Protein AF-A0A432JEG3-F1 (afdb_monomer)

Nearest PDB structures (foldseek):
  8cbb-assembly2_D  TM=7.291E-01  e=1.014E-07  Enhygromyxa salina
  8cbb-assembly1_A  TM=7.099E-01  e=6.034E-08  Enhygromyxa salina
  8cbb-assembly2_C  TM=6.882E-01  e=6.772E-08  Enhygromyxa salina
  1xkj-assembly1_A  TM=6.918E-01  e=7.738E-05  Vibrio harveyi
  6fri-assembly2_C  TM=5.984E-01  e=1.309E-03  Photobacterium leiognathi

Mean predicted aligned error: 9.36 Å

Foldseek 3Di:
DDEDAALVSLLVCLQQLHEYEYEALDQLVVVLVSLVSNVVNNVNHPHPDPHRDHAYEYEAAEAADPAFQVFLQQSLVLVLLLVDPCDPVCHPPDLPLVVVQVVVVHDDPVCCLVCVVSVQRDDDVSVVVLVVVPQDCNSTRPSVSVVSNPDGSVVSLVSLSHQTGHLVSNLVSVVSNVVSPHLYYDYDHPGDRQDPVSSVVRVVRCVPRNVVVCPVPDRD

Secondary structure (DSSP, 8-state):
-EEE-SHHHHHHHHHTT--EEE-S---HHHHHHHHHHHHHHGGG---SSSS----EEEEEEEEE-SSHHHHHHHHHHHHHHHHSS--TTTTT-TTHHHHHHHHTTS--GGGHHHHHHHHTSS-THHHHHHHHS---TTS-HHHHHHHHHHS-HHHHHHTTSEEEESHHHHHHHHHHHHHTT--EEEEE---TTS-HHHHHHHHHHIIIIIGGGGTTPPP-

Sequence (220 aa):
YLACTQTDSFRLAAQKGIGVLSSASYAVDILKEHVKVYRDAIKDADPVGAEINDYWANNVHSFCGKDDQAAKELCAKSMKTFFGPDKPYIQGRINAYEELLESWGGVPDNLKADFGRWLRQSDDEHKTQAAEAGISLDSGPGAARAAVAELDANVLSDRGVIIAGNPESCIKTIKTYEDVGVDQVMLIMQTETIPHDQVMESIELYGKEVIPAFADAKVA

pLDDT: mean 81.22, std 19.42, range [29.7, 98.75]

Structure (mmCIF, N/CA/C/O backbone):
data_AF-A0A432JEG3-F1
#
_entry.id   AF-A0A432JEG3-F1
#
loop_
_atom_site.group_PDB
_atom_site.id
_atom_site.type_symbol
_atom_site.label_atom_id
_atom_site.label_alt_id
_atom_site.label_comp_id
_atom_site.label_asym_id
_atom_site.label_entity_id
_atom_site.label_seq_id
_atom_site.pdbx_PDB_ins_code
_atom_site.Cartn_x
_atom_site.Cartn_y
_atom_site.Cartn_z
_atom_site.occupancy
_atom_site.B_iso_or_equiv
_atom_site.auth_seq_id
_atom_site.auth_comp_id
_atom_site.auth_asym_id
_atom_site.auth_atom_id
_atom_site.pdbx_PDB_model_num
ATOM 1 N N . TYR A 1 1 ? 12.054 -8.808 -6.962 1.00 90.44 1 TYR A N 1
ATOM 2 C CA . TYR A 1 1 ? 11.465 -7.460 -6.934 1.00 90.44 1 TYR A CA 1
ATOM 3 C C . TYR A 1 1 ? 12.544 -6.398 -7.061 1.00 90.44 1 TYR A C 1
ATOM 5 O O . TYR A 1 1 ? 13.620 -6.594 -6.503 1.00 90.44 1 TYR A O 1
ATOM 13 N N . LEU A 1 2 ? 12.251 -5.286 -7.736 1.00 93.12 2 LEU A N 1
ATOM 14 C CA . LEU A 1 2 ? 12.987 -4.025 -7.653 1.00 93.12 2 LEU A CA 1
ATOM 15 C C . LEU A 1 2 ? 12.168 -3.040 -6.807 1.00 93.12 2 LEU A C 1
ATOM 17 O O . LEU A 1 2 ? 10.980 -2.844 -7.064 1.00 93.12 2 LEU A O 1
ATOM 21 N N . ALA A 1 3 ? 12.789 -2.441 -5.789 1.00 91.06 3 ALA A N 1
ATOM 22 C CA . ALA A 1 3 ? 12.143 -1.414 -4.978 1.00 91.06 3 ALA A CA 1
ATOM 23 C C . ALA A 1 3 ? 12.118 -0.082 -5.746 1.00 91.06 3 ALA A C 1
ATOM 25 O O . ALA A 1 3 ? 13.173 0.448 -6.099 1.00 91.06 3 ALA A O 1
ATOM 26 N N . CYS A 1 4 ? 10.925 0.450 -6.014 1.00 81.81 4 CYS A N 1
ATOM 27 C CA . CYS A 1 4 ? 10.724 1.570 -6.937 1.00 81.81 4 CYS A CA 1
ATOM 28 C C . CYS A 1 4 ? 9.689 2.573 -6.417 1.00 81.81 4 CYS A C 1
ATOM 30 O O . CYS A 1 4 ? 8.776 2.218 -5.673 1.00 81.81 4 CYS A O 1
ATOM 32 N N . THR A 1 5 ? 9.831 3.839 -6.817 1.00 79.94 5 THR A N 1
ATOM 33 C CA . THR A 1 5 ? 8.889 4.930 -6.474 1.00 79.94 5 THR A CA 1
ATOM 34 C C . THR A 1 5 ? 8.730 5.957 -7.600 1.00 79.94 5 THR A C 1
ATOM 36 O O . THR A 1 5 ? 8.200 7.037 -7.384 1.00 79.94 5 THR A O 1
ATOM 39 N N . GLN A 1 6 ? 9.239 5.675 -8.799 1.00 81.00 6 GLN A N 1
ATOM 40 C CA . GLN A 1 6 ? 9.187 6.602 -9.931 1.00 81.00 6 GLN A CA 1
ATOM 41 C C . GLN A 1 6 ? 8.882 5.844 -11.219 1.00 81.00 6 GLN A C 1
ATOM 43 O O . GLN A 1 6 ? 9.344 4.714 -11.398 1.00 81.00 6 GLN A O 1
ATOM 48 N N . THR A 1 7 ? 8.174 6.488 -12.145 1.00 84.56 7 THR A N 1
ATOM 49 C CA . THR A 1 7 ? 7.781 5.903 -13.437 1.00 84.56 7 THR A CA 1
ATOM 50 C C . THR A 1 7 ? 8.956 5.282 -14.192 1.00 84.56 7 THR A C 1
ATOM 52 O O . THR A 1 7 ? 8.845 4.156 -14.673 1.00 84.56 7 THR A O 1
ATOM 55 N N . ASP A 1 8 ? 10.109 5.951 -14.240 1.00 87.06 8 ASP A N 1
ATOM 56 C CA . ASP A 1 8 ? 11.284 5.427 -14.948 1.00 87.06 8 ASP A CA 1
ATOM 57 C C . ASP A 1 8 ? 11.885 4.195 -14.267 1.00 87.06 8 ASP A C 1
ATOM 59 O O . ASP A 1 8 ? 12.307 3.257 -14.943 1.00 87.06 8 ASP A O 1
ATOM 63 N N . SER A 1 9 ? 11.840 4.135 -12.932 1.00 88.81 9 SER A N 1
ATOM 64 C CA . SER A 1 9 ? 12.252 2.938 -12.193 1.00 88.81 9 SER A CA 1
ATOM 65 C C . SER A 1 9 ? 11.302 1.754 -12.429 1.00 88.81 9 SER A C 1
ATOM 67 O O . SER A 1 9 ? 11.770 0.627 -12.584 1.00 88.81 9 SER A O 1
ATOM 69 N N . PHE A 1 10 ? 9.991 2.001 -12.567 1.00 92.94 10 PHE A N 1
ATOM 70 C CA . PHE A 1 10 ? 9.026 0.963 -12.949 1.00 92.94 10 PHE A CA 1
ATOM 71 C C . PHE A 1 10 ? 9.275 0.458 -14.378 1.00 92.94 10 PHE A C 1
ATOM 73 O O . PHE A 1 10 ? 9.290 -0.750 -14.602 1.00 92.94 10 PHE A O 1
ATOM 80 N N . ARG A 1 11 ? 9.548 1.353 -15.340 1.00 94.12 11 ARG A N 1
ATOM 81 C CA . ARG A 1 11 ? 9.910 0.957 -16.715 1.00 94.12 11 ARG A CA 1
ATOM 82 C C . ARG A 1 11 ? 11.177 0.113 -16.754 1.00 94.12 11 ARG A C 1
ATOM 84 O O . ARG A 1 11 ? 11.216 -0.878 -17.472 1.00 94.12 11 ARG A O 1
ATOM 91 N N . LEU A 1 12 ? 12.191 0.481 -15.973 1.00 95.44 12 LEU A N 1
ATOM 92 C CA . LEU A 1 12 ? 13.423 -0.296 -15.877 1.00 95.44 12 LEU A CA 1
ATOM 93 C C . LEU A 1 12 ? 13.164 -1.704 -15.321 1.00 95.44 12 LEU A C 1
ATOM 95 O O . LEU A 1 12 ? 13.682 -2.674 -15.873 1.00 95.44 12 LEU A O 1
ATOM 99 N N . ALA A 1 13 ? 12.346 -1.829 -14.268 1.00 96.81 13 ALA A N 1
ATOM 100 C CA . ALA A 1 13 ? 11.954 -3.130 -13.723 1.00 96.81 13 ALA A CA 1
ATOM 101 C C . ALA A 1 13 ? 11.265 -3.996 -14.791 1.00 96.81 13 ALA A C 1
ATOM 103 O O . ALA A 1 13 ? 11.665 -5.139 -15.006 1.00 96.81 13 ALA A O 1
ATOM 104 N N . ALA A 1 14 ? 10.298 -3.415 -15.509 1.00 97.44 14 ALA A N 1
ATOM 105 C CA . ALA A 1 14 ? 9.571 -4.073 -16.590 1.00 97.44 14 ALA A CA 1
ATOM 106 C C . ALA A 1 14 ? 10.499 -4.542 -17.718 1.00 97.44 14 ALA A C 1
ATOM 108 O O . ALA A 1 14 ? 10.492 -5.717 -18.070 1.00 97.44 14 ALA A O 1
ATOM 109 N N . GLN A 1 15 ? 11.357 -3.653 -18.229 1.00 97.38 15 GLN A N 1
ATOM 110 C CA . GLN A 1 15 ? 12.308 -3.973 -19.298 1.00 97.38 15 GLN A CA 1
ATOM 111 C C . GLN A 1 15 ? 13.242 -5.123 -18.931 1.00 97.38 15 GLN A C 1
ATOM 113 O O . GLN A 1 15 ? 13.665 -5.857 -19.816 1.00 97.38 15 GLN A O 1
ATOM 118 N N . LYS A 1 16 ? 13.582 -5.274 -17.646 1.00 97.75 16 LYS A N 1
ATOM 119 C CA . LYS A 1 16 ? 14.453 -6.349 -17.157 1.00 97.75 16 LYS A CA 1
ATOM 120 C C . LYS A 1 16 ? 13.698 -7.591 -16.682 1.00 97.75 16 LYS A C 1
ATOM 122 O O . LYS A 1 16 ? 14.344 -8.516 -16.190 1.00 97.75 16 LYS A O 1
ATOM 127 N N . GLY A 1 17 ? 12.373 -7.634 -16.840 1.00 97.56 17 GLY A N 1
ATOM 128 C CA . GLY A 1 17 ? 11.529 -8.758 -16.426 1.00 97.56 17 GLY A CA 1
ATOM 129 C C . GLY A 1 17 ? 11.511 -8.979 -14.910 1.00 97.56 17 GLY A C 1
ATOM 130 O O . GLY A 1 17 ? 11.467 -10.121 -14.458 1.00 97.56 17 GLY A O 1
ATOM 131 N N . ILE A 1 18 ? 11.625 -7.906 -14.119 1.00 97.62 18 ILE A N 1
ATOM 132 C CA . ILE A 1 18 ? 11.700 -7.953 -12.654 1.00 97.62 18 ILE A CA 1
ATOM 133 C C . ILE A 1 18 ? 10.393 -7.423 -12.048 1.00 97.62 18 ILE A C 1
ATOM 135 O O . ILE A 1 18 ? 9.926 -6.341 -12.408 1.00 97.62 18 ILE A O 1
ATOM 139 N N . GLY A 1 19 ? 9.858 -8.146 -11.057 1.00 96.69 19 GLY A N 1
ATOM 140 C CA . GLY A 1 19 ? 8.682 -7.726 -10.291 1.00 96.69 19 GLY A CA 1
ATOM 141 C C . GLY A 1 19 ? 8.904 -6.393 -9.573 1.00 96.69 19 GLY A C 1
ATOM 142 O O . GLY A 1 19 ? 10.034 -6.054 -9.212 1.00 96.69 19 GLY A O 1
ATOM 143 N N . VAL A 1 20 ? 7.845 -5.648 -9.288 1.00 95.69 20 VAL A N 1
ATOM 144 C CA . VAL A 1 20 ? 7.925 -4.353 -8.599 1.00 95.69 20 VAL A CA 1
ATOM 145 C C . VAL A 1 20 ? 7.599 -4.494 -7.120 1.00 95.69 20 VAL A C 1
ATOM 147 O O . VAL A 1 20 ? 6.645 -5.161 -6.740 1.00 95.69 20 VAL A O 1
ATOM 150 N N . LEU A 1 21 ? 8.389 -3.819 -6.286 1.00 93.00 21 LEU A N 1
ATOM 151 C CA . LEU A 1 21 ? 8.009 -3.476 -4.924 1.00 93.00 21 LEU A CA 1
ATOM 152 C C . LEU A 1 21 ? 7.864 -1.954 -4.815 1.00 93.00 21 LEU A C 1
ATOM 154 O O . LEU A 1 21 ? 8.847 -1.226 -4.659 1.00 93.00 21 LEU A O 1
ATOM 158 N N . SER A 1 22 ? 6.631 -1.468 -4.899 1.00 87.94 22 SER A N 1
ATOM 159 C CA . SER A 1 22 ? 6.316 -0.051 -4.740 1.00 87.94 22 SER A CA 1
ATOM 160 C C . SER A 1 22 ? 6.255 0.319 -3.256 1.00 87.94 22 SER A C 1
ATOM 162 O O . SER A 1 22 ? 5.555 -0.319 -2.470 1.00 87.94 22 SER A O 1
ATOM 164 N N . SER A 1 23 ? 7.020 1.342 -2.858 1.00 72.62 23 SER A N 1
ATOM 165 C CA . SER A 1 23 ? 7.156 1.774 -1.453 1.00 72.62 23 SER A CA 1
ATOM 166 C C . SER A 1 23 ? 6.608 3.181 -1.176 1.00 72.62 23 SER A C 1
ATOM 168 O O . SER A 1 23 ? 6.965 3.828 -0.189 1.00 72.62 23 SER A O 1
ATOM 170 N N . ALA A 1 24 ? 5.771 3.701 -2.072 1.00 62.88 24 ALA A N 1
ATOM 171 C CA . ALA A 1 24 ? 5.201 5.036 -1.952 1.00 62.88 24 ALA A CA 1
ATOM 172 C C . ALA A 1 24 ? 3.726 4.980 -1.532 1.00 62.88 24 ALA A C 1
ATOM 174 O O . ALA A 1 24 ? 2.947 4.164 -2.019 1.00 62.88 24 ALA A O 1
ATOM 175 N N . SER A 1 25 ? 3.349 5.885 -0.626 1.00 66.75 25 SER A N 1
ATOM 176 C CA . SER A 1 25 ? 1.973 6.082 -0.156 1.00 66.75 25 SER A CA 1
ATOM 177 C C . SER A 1 25 ? 1.171 6.869 -1.195 1.00 66.75 25 SER A C 1
ATOM 179 O O . SER A 1 25 ? 0.840 8.036 -0.987 1.00 66.75 25 SER A O 1
ATOM 181 N N . TYR A 1 26 ? 0.932 6.257 -2.353 1.00 70.06 26 TYR A N 1
ATOM 182 C CA . TYR A 1 26 ? 0.077 6.832 -3.384 1.00 70.06 26 TYR A CA 1
ATOM 183 C C . TYR A 1 26 ? -1.395 6.646 -3.035 1.00 70.06 26 TYR A C 1
ATOM 185 O O . TYR A 1 26 ? -1.787 5.644 -2.443 1.00 70.06 26 TYR A O 1
ATOM 193 N N . ALA A 1 27 ? -2.224 7.593 -3.474 1.00 83.19 27 ALA A N 1
ATOM 194 C CA . ALA A 1 27 ? -3.626 7.274 -3.692 1.00 83.19 27 ALA A CA 1
ATOM 195 C C . ALA A 1 27 ? -3.724 6.222 -4.809 1.00 83.19 27 ALA A C 1
ATOM 197 O O . ALA A 1 27 ? -2.964 6.283 -5.781 1.00 83.19 27 ALA A O 1
ATOM 198 N N . VAL A 1 28 ? -4.673 5.295 -4.693 1.00 87.88 28 VAL A N 1
ATOM 199 C CA . VAL A 1 28 ? -4.818 4.163 -5.625 1.00 87.88 28 VAL A CA 1
ATOM 200 C C . VAL A 1 28 ? -4.996 4.621 -7.080 1.00 87.88 28 VAL A C 1
ATOM 202 O O . VAL A 1 28 ? -4.417 4.019 -7.982 1.00 87.88 28 VAL A O 1
ATOM 205 N N . ASP A 1 29 ? -5.674 5.747 -7.321 1.00 83.62 29 ASP A N 1
ATOM 206 C CA . ASP A 1 29 ? -5.838 6.312 -8.671 1.00 83.62 29 ASP A CA 1
ATOM 207 C C . ASP A 1 29 ? -4.511 6.682 -9.349 1.00 83.62 29 ASP A C 1
ATOM 209 O O . ASP A 1 29 ? -4.378 6.566 -10.563 1.00 83.62 29 ASP A O 1
ATOM 213 N N . ILE A 1 30 ? -3.513 7.111 -8.576 1.00 83.19 30 ILE A N 1
ATOM 214 C CA . ILE A 1 30 ? -2.180 7.432 -9.108 1.00 83.19 30 ILE A CA 1
ATOM 215 C C . ILE A 1 30 ? -1.392 6.148 -9.333 1.00 83.19 30 ILE A C 1
ATOM 217 O O . ILE A 1 30 ? -0.725 5.988 -10.355 1.00 83.19 30 ILE A O 1
ATOM 221 N N . LEU A 1 31 ? -1.511 5.205 -8.396 1.00 86.19 31 LEU A N 1
ATOM 222 C CA . LEU A 1 31 ? -0.890 3.893 -8.515 1.00 86.19 31 LEU A CA 1
ATOM 223 C C . LEU A 1 31 ? -1.343 3.170 -9.790 1.00 86.19 31 LEU A C 1
ATOM 225 O O . LEU A 1 31 ? -0.512 2.564 -10.461 1.00 86.19 31 LEU A O 1
ATOM 229 N N . LYS A 1 32 ? -2.621 3.299 -10.166 1.00 90.94 32 LYS A N 1
ATOM 230 C CA . LYS A 1 32 ? -3.194 2.733 -11.393 1.00 90.94 32 LYS A CA 1
ATOM 231 C C . LYS A 1 32 ? -2.395 3.079 -12.646 1.00 90.94 32 LYS A C 1
ATOM 233 O O . LYS A 1 32 ? -2.120 2.197 -13.458 1.00 90.94 32 LYS A O 1
ATOM 238 N N . GLU A 1 33 ? -1.994 4.339 -12.800 1.00 89.56 33 GLU A N 1
ATOM 239 C CA . GLU A 1 33 ? -1.227 4.772 -13.971 1.00 89.56 33 GLU A CA 1
ATOM 240 C C . GLU A 1 33 ? 0.185 4.172 -13.969 1.00 89.56 33 GLU A C 1
ATOM 242 O O . GLU A 1 33 ? 0.675 3.730 -15.010 1.00 89.56 33 GLU A O 1
ATOM 247 N N . HIS A 1 34 ? 0.827 4.057 -12.803 1.00 90.25 34 HIS A N 1
ATOM 248 C CA . HIS A 1 34 ? 2.133 3.402 -12.687 1.00 90.25 34 HIS A CA 1
ATOM 249 C C . HIS A 1 34 ? 2.072 1.895 -12.965 1.00 90.25 34 HIS A C 1
ATOM 251 O O . HIS A 1 34 ? 2.919 1.379 -13.700 1.00 90.25 34 HIS A O 1
ATOM 257 N N . VAL A 1 35 ? 1.062 1.201 -12.429 1.00 94.12 35 VAL A N 1
ATOM 258 C CA . VAL A 1 35 ? 0.839 -0.227 -12.696 1.00 94.12 35 VAL A CA 1
ATOM 259 C C . VAL A 1 35 ? 0.595 -0.436 -14.187 1.00 94.12 35 VAL A C 1
ATOM 261 O O . VAL A 1 35 ? 1.242 -1.285 -14.795 1.00 94.12 35 VAL A O 1
ATOM 264 N N . LYS A 1 36 ? -0.258 0.385 -14.813 1.00 95.06 36 LYS A N 1
ATOM 265 C CA . LYS A 1 36 ? -0.507 0.333 -16.259 1.00 95.06 36 LYS A CA 1
ATOM 266 C C . LYS A 1 36 ? 0.789 0.469 -17.062 1.00 95.06 36 LYS A C 1
ATOM 268 O O . LYS A 1 36 ? 1.056 -0.365 -17.922 1.00 95.06 36 LYS A O 1
ATOM 273 N N . VAL A 1 37 ? 1.615 1.475 -16.756 1.00 94.31 37 VAL A N 1
ATOM 274 C CA . VAL A 1 37 ? 2.902 1.692 -17.441 1.00 94.31 37 VAL A CA 1
ATOM 275 C C . VAL A 1 37 ? 3.807 0.464 -17.338 1.00 94.31 37 VAL A C 1
ATOM 277 O O . VAL A 1 37 ? 4.413 0.069 -18.332 1.00 94.31 37 VAL A O 1
ATOM 280 N N . TYR A 1 38 ? 3.895 -0.151 -16.160 1.00 96.62 38 TYR A N 1
ATOM 281 C CA . TYR A 1 38 ? 4.692 -1.358 -15.958 1.00 96.62 38 TYR A CA 1
ATOM 282 C C . TYR A 1 38 ? 4.145 -2.564 -16.726 1.00 96.62 38 TYR A C 1
ATOM 284 O O . TYR A 1 38 ? 4.897 -3.217 -17.449 1.00 96.62 38 TYR A O 1
ATOM 292 N N . ARG A 1 39 ? 2.837 -2.826 -16.619 1.00 96.94 39 ARG A N 1
ATOM 293 C CA . ARG A 1 39 ? 2.171 -3.955 -17.289 1.00 96.94 39 ARG A CA 1
ATOM 294 C C . ARG A 1 39 ? 2.234 -3.853 -18.806 1.00 96.94 39 ARG A C 1
ATOM 296 O O . ARG A 1 39 ? 2.295 -4.875 -19.483 1.00 96.94 39 ARG A O 1
ATOM 303 N N . ASP A 1 40 ? 2.221 -2.642 -19.351 1.00 96.75 40 ASP A N 1
ATOM 304 C CA . ASP A 1 40 ? 2.416 -2.439 -20.782 1.00 96.75 40 ASP A CA 1
ATOM 305 C C . ASP A 1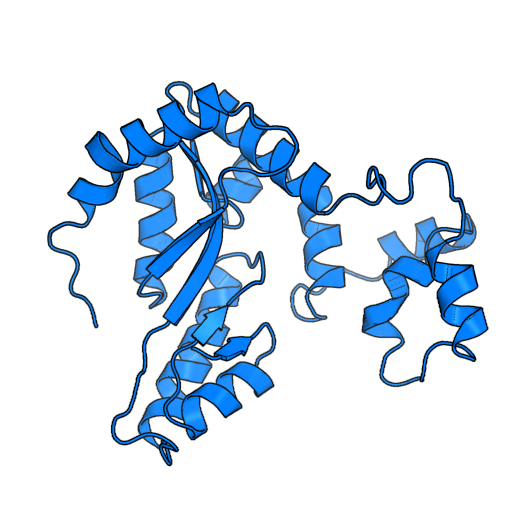 40 ? 3.881 -2.644 -21.185 1.00 96.75 40 ASP A C 1
ATOM 307 O O . ASP A 1 40 ? 4.138 -3.314 -22.179 1.00 96.75 40 ASP A O 1
ATOM 311 N N . ALA A 1 41 ? 4.837 -2.150 -20.394 1.00 96.38 41 ALA A N 1
ATOM 312 C CA . ALA A 1 41 ? 6.261 -2.263 -20.707 1.00 96.38 41 ALA A CA 1
ATOM 313 C C . ALA A 1 41 ? 6.824 -3.691 -20.573 1.00 96.38 41 ALA A C 1
ATOM 315 O O . ALA A 1 41 ? 7.737 -4.051 -21.312 1.00 96.38 41 ALA A O 1
ATOM 316 N N . ILE A 1 42 ? 6.311 -4.511 -19.650 1.00 97.38 42 ILE A N 1
ATOM 317 C CA . ILE A 1 42 ? 6.876 -5.846 -19.377 1.00 97.38 42 ILE A CA 1
ATOM 318 C C . ILE A 1 42 ? 6.577 -6.869 -20.484 1.00 97.38 42 ILE A C 1
ATOM 320 O O . ILE A 1 42 ? 7.256 -7.887 -20.584 1.00 97.38 42 ILE A O 1
ATOM 324 N N . LYS A 1 43 ? 5.604 -6.581 -21.359 1.00 96.62 43 LYS A N 1
ATOM 325 C CA . LYS A 1 43 ? 5.270 -7.414 -22.529 1.00 96.62 43 LYS A CA 1
ATOM 326 C C . LYS A 1 43 ? 6.436 -7.532 -23.517 1.00 96.62 43 LYS A C 1
ATOM 328 O O . LYS A 1 43 ? 6.550 -8.552 -24.188 1.00 96.62 43 LYS A O 1
ATOM 333 N N . ASP A 1 44 ? 7.298 -6.516 -23.559 1.00 96.25 44 ASP A N 1
ATOM 334 C CA . ASP A 1 44 ? 8.478 -6.431 -24.425 1.00 96.25 44 ASP A CA 1
ATOM 335 C C . ASP A 1 44 ? 9.789 -6.575 -23.620 1.00 96.25 44 ASP A C 1
ATOM 337 O O . ASP A 1 44 ? 10.816 -5.986 -23.968 1.00 96.25 44 ASP A O 1
ATOM 341 N N . ALA A 1 45 ? 9.756 -7.303 -22.496 1.00 97.31 45 ALA A N 1
ATOM 342 C CA . ALA A 1 45 ? 10.910 -7.451 -21.613 1.00 97.31 45 ALA A CA 1
ATOM 343 C C . ALA A 1 45 ? 12.092 -8.182 -22.279 1.00 97.31 45 ALA A C 1
ATOM 345 O O . ALA A 1 45 ? 11.926 -9.184 -22.974 1.00 97.31 45 ALA A O 1
ATOM 346 N N . ASP A 1 46 ? 13.302 -7.715 -21.966 1.00 96.69 46 ASP A N 1
ATOM 347 C CA . ASP A 1 46 ? 14.580 -8.399 -22.175 1.00 96.69 46 ASP A CA 1
ATOM 348 C C . ASP A 1 46 ? 15.073 -8.885 -20.797 1.00 96.69 46 ASP A C 1
ATOM 350 O O . ASP A 1 46 ? 15.772 -8.145 -20.082 1.00 96.69 46 ASP A O 1
ATOM 354 N N . PRO A 1 47 ? 14.602 -10.063 -20.337 1.00 96.69 47 PRO A N 1
ATOM 355 C CA . PRO A 1 47 ? 14.767 -10.479 -18.954 1.00 96.69 47 PRO A CA 1
ATOM 356 C C . PRO A 1 47 ? 16.236 -10.714 -18.608 1.00 96.69 47 PRO A C 1
ATOM 358 O O . PRO A 1 47 ? 16.972 -11.38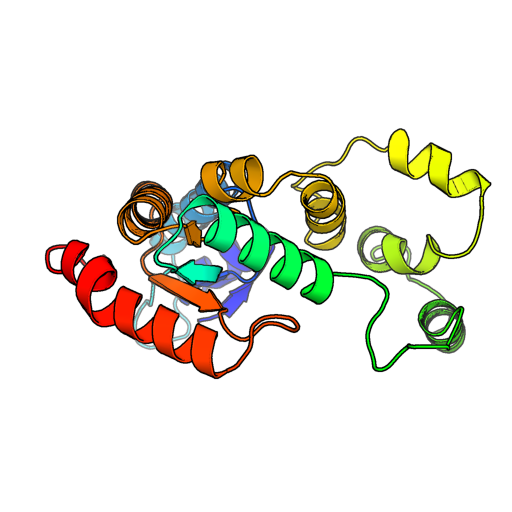8 -19.323 1.00 96.69 47 PRO A O 1
ATOM 361 N N . VAL A 1 48 ? 16.660 -10.202 -17.449 1.00 95.94 48 VAL A N 1
ATOM 362 C CA . VAL A 1 48 ? 18.001 -10.504 -16.907 1.00 95.94 48 VAL A CA 1
ATOM 363 C C . VAL A 1 48 ? 18.061 -11.863 -16.212 1.00 95.94 48 VAL A C 1
ATOM 365 O O . VAL A 1 48 ? 19.145 -12.402 -15.999 1.00 95.94 48 VAL A O 1
ATOM 368 N N . GLY A 1 49 ? 16.902 -12.377 -15.794 1.00 91.88 49 GLY A N 1
ATOM 369 C CA . GLY A 1 49 ? 16.747 -13.677 -15.153 1.00 91.88 49 GLY A CA 1
ATOM 370 C C . GLY A 1 49 ? 16.402 -14.779 -16.152 1.00 91.88 49 GLY A C 1
ATOM 371 O O . GLY A 1 49 ? 16.176 -14.526 -17.330 1.00 91.88 49 GLY A O 1
ATOM 372 N N . ALA A 1 50 ? 16.330 -16.013 -15.653 1.00 94.75 50 ALA A N 1
ATOM 373 C CA . ALA A 1 50 ? 15.890 -17.159 -16.451 1.00 94.75 50 ALA A CA 1
ATOM 374 C C . ALA A 1 50 ? 14.402 -17.086 -16.837 1.00 94.75 50 ALA A C 1
ATOM 376 O O . ALA A 1 50 ? 14.007 -17.667 -17.837 1.00 94.75 50 ALA A O 1
ATOM 377 N N . GLU A 1 51 ? 13.600 -16.374 -16.044 1.00 95.81 51 GLU A N 1
ATOM 378 C CA . GLU A 1 51 ? 12.156 -16.226 -16.210 1.00 95.81 51 GLU A CA 1
ATOM 379 C C . GLU A 1 51 ? 11.771 -14.762 -15.968 1.00 95.81 51 GLU A C 1
ATOM 381 O O . GLU A 1 51 ? 12.455 -14.045 -15.224 1.00 95.81 51 GLU A O 1
ATOM 386 N N . ILE A 1 52 ? 10.658 -14.332 -16.562 1.00 97.31 52 ILE A N 1
ATOM 387 C CA . ILE A 1 52 ? 10.037 -13.042 -16.250 1.00 97.31 52 ILE A CA 1
ATOM 388 C C . ILE A 1 52 ? 9.263 -13.187 -14.938 1.00 97.31 52 ILE A C 1
ATOM 390 O O . ILE A 1 52 ? 8.468 -14.106 -14.772 1.00 97.31 52 ILE A O 1
ATOM 394 N N . ASN A 1 53 ? 9.484 -12.256 -14.014 1.00 96.00 53 ASN A N 1
ATOM 395 C CA . ASN A 1 53 ? 8.620 -12.048 -12.861 1.00 96.00 53 ASN A CA 1
ATOM 396 C C . ASN A 1 53 ? 7.895 -10.719 -13.069 1.00 96.00 53 ASN A C 1
ATOM 398 O O . ASN A 1 53 ? 8.535 -9.671 -13.008 1.00 96.00 53 ASN A O 1
ATOM 402 N N . ASP A 1 54 ? 6.590 -10.762 -13.309 1.00 95.75 54 ASP A N 1
ATOM 403 C CA . ASP A 1 54 ? 5.759 -9.579 -13.521 1.00 95.75 54 ASP A CA 1
ATOM 404 C C . ASP A 1 54 ? 4.957 -9.165 -12.279 1.00 95.75 54 ASP A C 1
ATOM 406 O O . ASP A 1 54 ? 4.074 -8.317 -12.355 1.00 95.75 54 ASP A O 1
ATOM 410 N N . TYR A 1 55 ? 5.284 -9.716 -11.113 1.00 95.62 55 TYR A N 1
ATOM 411 C CA . TYR A 1 55 ? 4.519 -9.495 -9.896 1.00 95.62 55 TYR A CA 1
ATOM 412 C C . TYR A 1 55 ? 4.670 -8.065 -9.363 1.00 95.62 55 TYR A C 1
ATOM 414 O O . TYR A 1 55 ? 5.788 -7.557 -9.206 1.00 95.62 55 TYR A O 1
ATOM 422 N N . TRP A 1 56 ? 3.555 -7.427 -9.014 1.00 95.31 56 TRP A N 1
ATOM 423 C CA . TRP A 1 56 ? 3.500 -6.102 -8.405 1.00 95.31 56 TRP A CA 1
ATOM 424 C C . TRP A 1 56 ? 3.066 -6.183 -6.940 1.00 95.31 56 TRP A C 1
ATOM 426 O O . TRP A 1 56 ? 1.899 -6.414 -6.619 1.00 95.31 56 TRP A O 1
ATOM 436 N N . ALA A 1 57 ? 4.001 -5.880 -6.042 1.00 94.81 57 ALA A N 1
ATOM 437 C CA . ALA A 1 57 ? 3.751 -5.697 -4.621 1.00 94.81 57 ALA A CA 1
ATOM 438 C C . ALA A 1 57 ? 3.740 -4.206 -4.241 1.00 94.81 57 ALA A C 1
ATOM 440 O O . ALA A 1 57 ? 4.567 -3.422 -4.717 1.00 94.81 57 ALA A O 1
ATOM 441 N N . ASN A 1 58 ? 2.844 -3.809 -3.335 1.00 92.06 58 ASN A N 1
ATOM 442 C CA . ASN A 1 58 ? 2.756 -2.443 -2.818 1.00 92.06 58 ASN A CA 1
ATOM 443 C C . ASN A 1 58 ? 2.805 -2.422 -1.283 1.00 92.06 58 ASN A C 1
ATOM 445 O O . ASN A 1 58 ? 1.985 -3.053 -0.623 1.00 92.06 58 ASN A O 1
ATOM 449 N N . ASN A 1 59 ? 3.748 -1.678 -0.706 1.00 91.31 59 ASN A N 1
ATOM 450 C CA . ASN A 1 59 ? 3.806 -1.434 0.736 1.00 91.31 59 ASN A CA 1
ATOM 451 C C . ASN A 1 59 ? 2.753 -0.402 1.147 1.00 91.31 59 ASN A C 1
ATOM 453 O O . ASN A 1 59 ? 2.732 0.704 0.606 1.00 91.31 59 ASN A O 1
ATOM 457 N N . VAL A 1 60 ? 1.937 -0.721 2.152 1.00 92.06 60 VAL A N 1
ATOM 458 C CA . VAL A 1 60 ? 0.884 0.182 2.637 1.00 92.06 60 VAL A CA 1
ATOM 459 C C . VAL A 1 60 ? 0.801 0.135 4.158 1.00 92.06 60 VAL A C 1
ATOM 461 O O . VAL A 1 60 ? 0.858 -0.939 4.757 1.00 92.06 60 VAL A O 1
ATOM 464 N N . HIS A 1 61 ? 0.656 1.303 4.793 1.00 93.88 61 HIS A N 1
ATOM 465 C CA . HIS A 1 61 ? 0.361 1.367 6.226 1.00 93.88 61 HIS A CA 1
ATOM 466 C C . HIS A 1 61 ? -1.019 0.777 6.476 1.00 93.88 61 HIS A C 1
ATOM 468 O O . HIS A 1 61 ? -1.977 1.103 5.772 1.00 93.88 61 HIS A O 1
ATOM 474 N N . SER A 1 62 ? -1.107 -0.104 7.462 1.00 96.38 62 SER A N 1
ATOM 475 C CA . SER A 1 62 ? -2.297 -0.908 7.664 1.00 96.38 62 SER A CA 1
ATOM 476 C C . SER A 1 62 ? -2.576 -1.156 9.135 1.00 96.38 62 SER A C 1
ATOM 478 O O . SER A 1 62 ? -1.668 -1.467 9.899 1.00 96.38 62 SER A O 1
ATOM 480 N N . PHE A 1 63 ? -3.854 -1.125 9.502 1.00 98.06 63 PHE A N 1
ATOM 481 C CA . PHE A 1 63 ? -4.320 -1.550 10.816 1.00 98.06 63 PHE A CA 1
ATOM 482 C C . PHE A 1 63 ? -5.785 -1.990 10.745 1.00 98.06 63 PHE A C 1
ATOM 484 O O . PHE A 1 63 ? -6.649 -1.205 10.353 1.00 98.06 63 PHE A O 1
ATOM 491 N N . CYS A 1 64 ? -6.065 -3.234 11.133 1.00 98.50 64 CYS A N 1
ATOM 492 C CA . CYS A 1 64 ? -7.423 -3.753 11.244 1.00 98.50 64 CYS A CA 1
ATOM 493 C C . CYS A 1 64 ? -7.827 -3.792 12.719 1.00 98.50 64 CYS A C 1
ATOM 495 O O . CYS A 1 64 ? -7.128 -4.379 13.542 1.00 98.50 64 CYS A O 1
ATOM 497 N N . GLY A 1 65 ? -8.945 -3.158 13.061 1.00 98.00 65 GLY A N 1
ATOM 498 C CA . GLY A 1 65 ? -9.474 -3.121 14.422 1.00 98.00 65 GLY A CA 1
ATOM 499 C C . GLY A 1 65 ? -10.964 -3.433 14.459 1.00 98.00 65 GLY A C 1
ATOM 500 O O . GLY A 1 65 ? -11.634 -3.470 13.439 1.00 98.00 65 GLY A O 1
ATOM 501 N N . LYS A 1 66 ? -11.515 -3.663 15.652 1.00 97.38 66 LYS A N 1
ATOM 502 C CA . LYS A 1 66 ? -12.954 -3.955 15.801 1.00 97.38 66 LYS A CA 1
ATOM 503 C C . LYS A 1 66 ? -13.829 -2.714 15.595 1.00 97.38 66 LYS A C 1
ATOM 505 O O . LYS A 1 66 ? -14.941 -2.827 15.090 1.00 97.38 66 LYS A O 1
ATOM 510 N N . ASP A 1 67 ? -13.324 -1.549 15.997 1.00 98.38 67 ASP A N 1
ATOM 511 C CA . ASP A 1 67 ? -13.961 -0.253 15.767 1.00 98.38 67 ASP A CA 1
ATOM 512 C C . ASP A 1 67 ? -13.363 0.392 14.514 1.00 98.38 67 ASP A C 1
ATOM 514 O O . ASP A 1 67 ? -12.154 0.619 14.436 1.00 98.38 67 ASP A O 1
ATOM 518 N N . ASP A 1 68 ? -14.218 0.654 13.526 1.00 98.56 68 ASP A N 1
ATOM 519 C CA . ASP A 1 68 ? -13.797 1.121 12.208 1.00 98.56 68 ASP A CA 1
ATOM 520 C C . ASP A 1 68 ? -13.127 2.500 12.251 1.00 98.56 68 ASP A C 1
ATOM 522 O O . ASP A 1 68 ? -12.049 2.697 11.685 1.00 98.56 68 ASP A O 1
ATOM 526 N N . GLN A 1 69 ? -13.734 3.452 12.961 1.00 98.50 69 GLN A N 1
ATOM 527 C CA . GLN A 1 69 ? -13.248 4.827 13.003 1.00 98.50 69 GLN A CA 1
ATOM 528 C C . GLN A 1 69 ? -11.968 4.924 13.840 1.00 98.50 69 GLN A C 1
ATOM 530 O O . GLN A 1 69 ? -10.991 5.533 13.400 1.00 98.50 69 GLN A O 1
ATOM 535 N N . ALA A 1 70 ? -11.926 4.267 15.002 1.00 97.88 70 ALA A N 1
ATOM 536 C CA . ALA A 1 70 ? -10.741 4.256 15.853 1.00 97.88 70 ALA A CA 1
ATOM 537 C C . ALA A 1 70 ? -9.541 3.594 15.154 1.00 97.88 70 ALA A C 1
ATOM 539 O O . ALA A 1 70 ? -8.412 4.075 15.274 1.00 97.88 70 ALA A O 1
ATOM 540 N N . ALA A 1 71 ? -9.772 2.525 14.382 1.00 97.75 71 ALA A N 1
ATOM 541 C CA . ALA A 1 71 ? -8.725 1.869 13.602 1.00 97.75 71 ALA A CA 1
ATOM 542 C C . ALA A 1 71 ? -8.149 2.791 12.514 1.00 97.75 71 ALA A C 1
ATOM 544 O O . ALA A 1 71 ? -6.926 2.891 12.368 1.00 97.75 71 ALA A O 1
ATOM 545 N N . LYS A 1 72 ? -9.012 3.513 11.787 1.00 97.94 72 LYS A N 1
ATOM 546 C CA . LYS A 1 72 ? -8.595 4.508 10.787 1.00 97.94 72 LYS A CA 1
ATOM 547 C C . LYS A 1 72 ? -7.769 5.625 11.413 1.00 97.94 72 LYS A C 1
ATOM 549 O O . LYS A 1 72 ? -6.687 5.940 10.916 1.00 97.94 72 LYS A O 1
ATOM 554 N N . GLU A 1 73 ? -8.244 6.200 12.513 1.00 96.69 73 GLU A N 1
ATOM 555 C CA . GLU A 1 73 ? -7.554 7.282 13.221 1.00 96.69 73 GLU A CA 1
ATOM 556 C C . GLU A 1 73 ? -6.190 6.844 13.755 1.00 96.69 73 GLU A C 1
ATOM 558 O O . GLU A 1 73 ? -5.199 7.558 13.576 1.00 96.69 73 GLU A O 1
ATOM 563 N N . LEU A 1 74 ? -6.112 5.651 14.354 1.00 95.81 74 LEU A N 1
ATOM 564 C CA . LEU A 1 74 ? -4.860 5.101 14.863 1.00 95.81 74 LEU A CA 1
ATOM 565 C C . LEU A 1 74 ? -3.850 4.854 13.736 1.00 95.81 74 LEU A C 1
ATOM 567 O O . LEU A 1 74 ? -2.690 5.253 13.863 1.00 95.81 74 LEU A O 1
ATOM 571 N N . CYS A 1 75 ? -4.279 4.253 12.623 1.00 95.25 75 CYS A N 1
ATOM 572 C CA . CYS A 1 75 ? -3.410 4.017 11.471 1.00 95.25 75 CYS A CA 1
ATOM 573 C C . CYS A 1 75 ? -2.926 5.326 10.840 1.00 95.25 75 CYS A C 1
ATOM 575 O O . CYS A 1 75 ? -1.741 5.470 10.535 1.00 95.25 75 CYS A O 1
ATOM 577 N N . ALA A 1 76 ? -3.825 6.299 10.663 1.00 92.81 76 ALA A N 1
ATOM 578 C CA . ALA A 1 76 ? -3.485 7.605 10.112 1.00 92.81 76 ALA A CA 1
ATOM 579 C C . ALA A 1 76 ? -2.486 8.339 11.014 1.00 92.81 76 ALA A C 1
ATOM 581 O O . ALA A 1 76 ? -1.479 8.851 10.526 1.00 92.81 76 ALA A O 1
ATOM 582 N N . LYS A 1 77 ? -2.717 8.342 12.333 1.00 91.25 77 LYS A N 1
ATOM 583 C CA . LYS A 1 77 ? -1.782 8.902 13.315 1.00 91.25 77 LYS A CA 1
ATOM 584 C C . LYS A 1 77 ? -0.422 8.214 13.232 1.00 91.25 77 LYS A C 1
ATOM 586 O O . LYS A 1 77 ? 0.588 8.899 13.114 1.00 91.25 77 LYS A O 1
ATOM 591 N N . SER A 1 78 ? -0.405 6.884 13.238 1.00 90.06 78 SER A N 1
ATOM 592 C CA . SER A 1 78 ? 0.814 6.081 13.154 1.00 90.06 78 SER A CA 1
ATOM 593 C C . SER A 1 78 ? 1.628 6.391 11.895 1.00 90.06 78 SER A C 1
ATOM 595 O O . SER A 1 78 ? 2.815 6.700 11.996 1.00 90.06 78 SER A O 1
ATOM 597 N N . MET A 1 79 ? 0.988 6.416 10.721 1.00 88.25 79 MET A N 1
ATOM 598 C CA . MET A 1 79 ? 1.633 6.781 9.456 1.00 88.25 79 MET A CA 1
ATOM 599 C C . MET A 1 79 ? 2.173 8.218 9.484 1.00 88.25 79 MET A C 1
ATOM 601 O O . MET A 1 79 ? 3.303 8.470 9.061 1.00 88.25 79 MET A O 1
ATOM 605 N N . LYS A 1 80 ? 1.391 9.178 9.996 1.00 83.88 80 LYS A N 1
ATOM 606 C CA . LYS A 1 80 ? 1.818 10.581 10.095 1.00 83.88 80 LYS A CA 1
ATOM 607 C C . LYS A 1 80 ? 3.008 10.740 11.038 1.00 83.88 80 LYS A C 1
ATOM 609 O O . LYS A 1 80 ? 3.951 11.436 10.688 1.00 83.88 80 LYS A O 1
ATOM 614 N N . THR A 1 81 ? 3.033 10.052 12.179 1.00 81.56 81 THR A N 1
ATOM 615 C CA . THR A 1 81 ? 4.204 10.015 13.074 1.00 81.56 81 THR A CA 1
ATOM 616 C C . THR A 1 81 ? 5.397 9.319 12.409 1.00 81.56 81 THR A C 1
ATOM 618 O O . THR A 1 81 ? 6.538 9.771 12.526 1.00 81.56 81 THR A O 1
ATOM 621 N N . PHE A 1 82 ? 5.154 8.262 11.632 1.00 80.38 82 PHE A N 1
ATOM 622 C CA . PHE A 1 82 ? 6.199 7.580 10.875 1.00 80.38 82 PHE A CA 1
ATOM 623 C C . PHE A 1 82 ? 6.832 8.470 9.788 1.00 80.38 82 PHE A C 1
ATOM 625 O O . PHE A 1 82 ? 8.023 8.331 9.508 1.00 80.38 82 PHE A O 1
ATOM 632 N N . PHE A 1 83 ? 6.104 9.428 9.216 1.00 76.06 83 PHE A N 1
ATOM 633 C CA . PHE A 1 83 ? 6.665 10.395 8.261 1.00 76.06 83 PHE A CA 1
ATOM 634 C C . PHE A 1 83 ? 6.975 11.775 8.847 1.00 76.06 83 PHE A C 1
ATOM 636 O O . PHE A 1 83 ? 7.562 12.602 8.149 1.00 76.06 83 PHE A O 1
ATOM 643 N N . GLY A 1 84 ? 6.601 12.012 10.101 1.00 70.50 84 GLY A N 1
ATOM 644 C CA . GLY A 1 84 ? 6.719 13.302 10.760 1.00 70.50 84 GLY A CA 1
ATOM 645 C C . GLY A 1 84 ? 8.172 13.747 10.968 1.00 70.50 84 GLY A C 1
ATOM 646 O O . GLY A 1 84 ? 9.082 12.912 11.005 1.00 70.50 84 GLY A O 1
ATOM 647 N N . PRO A 1 85 ? 8.393 15.064 11.115 1.00 59.56 85 PRO A N 1
ATOM 648 C CA . PRO A 1 85 ? 9.719 15.646 11.306 1.00 59.56 85 PRO A CA 1
ATOM 649 C C . PRO A 1 85 ? 10.312 15.351 12.691 1.00 59.56 85 PRO A C 1
ATOM 651 O O . PRO A 1 85 ? 11.527 15.364 12.839 1.00 59.56 85 PRO A O 1
ATOM 654 N N . ASP A 1 86 ? 9.484 15.040 13.690 1.00 60.31 86 ASP A N 1
ATOM 655 C CA . ASP A 1 86 ? 9.909 14.847 15.080 1.00 60.31 86 ASP A CA 1
ATOM 656 C C . ASP A 1 86 ? 10.356 13.408 15.343 1.00 60.31 86 ASP A C 1
ATOM 658 O O . ASP A 1 86 ? 9.741 12.653 16.100 1.00 60.31 86 ASP A O 1
ATOM 662 N N . LYS A 1 87 ? 11.433 12.992 14.674 1.00 65.88 87 LYS A N 1
ATOM 663 C CA . LYS A 1 87 ? 11.980 11.649 14.867 1.00 65.88 87 LYS A CA 1
ATOM 664 C C . LYS A 1 87 ? 12.738 11.542 16.194 1.00 65.88 87 LYS A C 1
ATOM 666 O O . LYS A 1 87 ? 13.542 12.426 16.491 1.00 65.88 87 LYS A O 1
ATOM 671 N N . PRO A 1 88 ? 12.595 10.435 16.954 1.00 62.41 88 PRO A N 1
ATOM 672 C CA . PRO A 1 88 ? 13.301 10.258 18.229 1.00 62.41 88 PRO A CA 1
ATOM 673 C C . PRO A 1 88 ? 14.824 10.452 18.128 1.00 62.41 88 PRO A C 1
ATOM 675 O O . PRO A 1 88 ? 15.458 10.938 19.056 1.00 62.41 88 PRO A O 1
ATOM 678 N N . TYR A 1 89 ? 15.419 10.122 16.976 1.00 63.25 89 TYR A N 1
ATOM 679 C CA . TYR A 1 89 ? 16.863 10.221 16.730 1.00 63.25 89 TYR A CA 1
ATOM 680 C C . TYR A 1 89 ? 17.365 11.619 16.314 1.00 63.25 89 TYR A C 1
ATOM 682 O O . TYR A 1 89 ? 18.575 11.832 16.259 1.00 63.25 89 TYR A O 1
ATOM 690 N N . ILE A 1 90 ? 16.472 12.577 16.048 1.00 59.44 90 ILE A N 1
ATOM 691 C CA . ILE A 1 90 ? 16.798 14.007 15.838 1.00 59.44 90 ILE A CA 1
ATOM 692 C C . ILE A 1 90 ? 16.134 14.902 16.888 1.00 59.44 90 ILE A C 1
ATOM 694 O O . ILE A 1 90 ? 16.195 16.126 16.795 1.00 59.44 90 ILE A O 1
ATOM 698 N N . GLN A 1 91 ? 15.520 14.306 17.911 1.00 56.09 91 GLN A N 1
ATOM 699 C CA . GLN A 1 91 ? 14.849 15.034 18.974 1.00 56.09 91 GLN A CA 1
ATOM 700 C C . GLN A 1 91 ? 15.849 15.961 19.685 1.00 56.09 91 GLN A C 1
ATOM 702 O O . GLN A 1 91 ? 16.868 15.518 20.213 1.00 56.09 91 GLN A O 1
ATOM 707 N N . GLY A 1 92 ? 15.574 17.268 19.656 1.00 55.81 92 GLY A N 1
ATOM 708 C CA . GLY A 1 92 ? 16.451 18.301 20.221 1.00 55.81 92 GLY A CA 1
ATOM 709 C C . GLY A 1 92 ? 17.617 18.743 19.326 1.00 55.81 92 GLY A C 1
ATOM 710 O O . GLY A 1 92 ? 18.358 19.637 19.725 1.00 55.81 92 GLY A O 1
ATOM 711 N N . ARG A 1 93 ? 17.780 18.172 18.123 1.00 54.28 93 ARG A N 1
ATOM 712 C CA . ARG A 1 93 ? 18.743 18.648 17.118 1.00 54.28 93 ARG A CA 1
ATOM 713 C C . ARG A 1 93 ? 18.036 19.473 16.050 1.00 54.28 93 ARG A C 1
ATOM 715 O O . ARG A 1 93 ? 17.623 18.958 15.013 1.00 54.28 93 ARG A O 1
ATOM 722 N N . ILE A 1 94 ? 17.913 20.763 16.329 1.00 54.06 94 ILE A N 1
ATOM 723 C CA . ILE A 1 94 ? 17.498 21.765 15.345 1.00 54.06 94 ILE A CA 1
ATOM 724 C C . ILE A 1 94 ? 18.610 21.839 14.278 1.00 54.06 94 ILE A C 1
ATOM 726 O O . ILE A 1 94 ? 19.783 21.790 14.633 1.00 54.06 94 ILE A O 1
ATOM 730 N N . ASN A 1 95 ? 18.247 21.873 12.993 1.00 58.75 95 ASN A N 1
ATOM 731 C CA . ASN A 1 95 ? 19.153 21.988 11.834 1.00 58.75 95 ASN A CA 1
ATOM 732 C C . ASN A 1 95 ? 20.035 20.767 11.508 1.00 58.75 95 ASN A C 1
ATOM 734 O O . ASN A 1 95 ? 20.898 20.857 10.640 1.00 58.75 95 ASN A O 1
ATOM 738 N N . ALA A 1 96 ? 19.789 19.591 12.102 1.00 64.50 96 ALA A N 1
ATOM 739 C CA . ALA A 1 96 ? 20.604 18.390 11.851 1.00 64.50 96 ALA A CA 1
ATOM 740 C C . ALA A 1 96 ? 20.760 18.034 10.357 1.00 64.50 96 ALA A C 1
ATOM 742 O O . ALA A 1 96 ? 21.799 17.526 9.941 1.00 64.50 96 ALA A O 1
ATOM 743 N N . TYR A 1 97 ? 19.723 18.281 9.551 1.00 68.12 97 TYR A N 1
ATOM 744 C CA . TYR A 1 97 ? 19.770 18.040 8.110 1.00 68.12 97 TYR A CA 1
ATOM 745 C C . TYR A 1 97 ? 20.436 19.175 7.334 1.00 68.12 97 TYR A C 1
ATOM 747 O O . TYR A 1 97 ? 21.099 18.901 6.342 1.00 68.12 97 TYR A O 1
ATOM 755 N N . GLU A 1 98 ? 20.291 20.423 7.771 1.00 68.62 98 GLU A N 1
ATOM 756 C CA . GLU A 1 98 ? 20.939 21.576 7.139 1.00 68.62 98 GLU A CA 1
ATOM 757 C C . GLU A 1 98 ? 22.453 21.515 7.360 1.00 68.62 98 GLU A C 1
ATOM 759 O O . GLU A 1 98 ? 23.205 21.583 6.394 1.00 68.62 98 GLU A O 1
ATOM 764 N N . GLU A 1 99 ? 22.895 21.227 8.589 1.00 71.75 99 GLU A N 1
ATOM 765 C CA . GLU A 1 99 ? 24.306 20.988 8.920 1.00 71.75 99 GLU A CA 1
ATOM 766 C C . GLU A 1 99 ? 24.893 19.825 8.106 1.00 71.75 99 GLU A C 1
ATOM 768 O O . GLU A 1 99 ? 26.021 19.894 7.612 1.00 71.75 99 GLU A O 1
ATOM 773 N N . LEU A 1 100 ? 24.120 18.747 7.926 1.00 75.50 100 LEU A N 1
ATOM 774 C CA . LEU A 1 100 ? 24.536 17.618 7.097 1.00 75.50 100 LEU A CA 1
ATOM 775 C C . LEU A 1 100 ? 24.698 18.043 5.632 1.00 75.50 100 LEU A C 1
ATOM 777 O O . LEU A 1 100 ? 25.709 17.715 5.012 1.00 75.50 100 LEU A O 1
ATOM 781 N N . LEU A 1 101 ? 23.733 18.783 5.087 1.00 76.19 101 LEU A N 1
ATOM 782 C CA . LEU A 1 101 ? 23.766 19.263 3.707 1.00 76.19 101 LEU A CA 1
ATOM 783 C C . LEU A 1 101 ? 24.914 20.244 3.465 1.00 76.19 101 LEU A C 1
ATOM 785 O O . LEU A 1 101 ? 25.596 20.136 2.447 1.00 76.19 101 LEU A O 1
ATOM 789 N N . GLU A 1 102 ? 25.180 21.147 4.406 1.00 79.38 102 GLU A N 1
ATOM 790 C CA . GLU A 1 102 ? 26.351 22.025 4.368 1.00 79.38 102 GLU A CA 1
ATOM 791 C C . GLU A 1 102 ? 27.652 21.220 4.397 1.00 79.38 102 GLU A C 1
ATOM 793 O O . GLU A 1 102 ? 28.541 21.461 3.579 1.00 79.38 102 GLU A O 1
ATOM 798 N N . SER A 1 103 ? 27.749 20.202 5.262 1.00 81.31 103 SER A N 1
ATOM 799 C CA . SER A 1 103 ? 28.929 19.328 5.330 1.00 81.31 103 SER A CA 1
ATOM 800 C C . SER A 1 103 ? 29.185 18.554 4.029 1.00 81.31 103 SER A C 1
ATOM 802 O O . SER A 1 103 ? 30.319 18.164 3.752 1.00 81.31 103 SER A O 1
ATOM 804 N N . TRP A 1 104 ? 28.145 18.350 3.214 1.00 81.81 104 TRP A N 1
ATOM 805 C CA . TRP A 1 104 ? 28.226 17.704 1.901 1.00 81.81 104 TRP A CA 1
ATOM 806 C C . TRP A 1 104 ? 28.541 18.683 0.761 1.00 81.81 104 TRP A C 1
ATOM 808 O O . TRP A 1 104 ? 28.656 18.260 -0.388 1.00 81.81 104 TRP A O 1
ATOM 818 N N . GLY A 1 105 ? 28.713 19.975 1.058 1.00 83.38 105 GLY A N 1
ATOM 819 C CA . GLY A 1 105 ? 28.961 21.014 0.056 1.00 83.38 105 GLY A CA 1
ATOM 820 C C . GLY A 1 105 ? 27.689 21.569 -0.594 1.00 83.38 105 GLY A C 1
ATOM 821 O O . GLY A 1 105 ? 27.772 22.195 -1.650 1.00 83.38 105 GLY A O 1
ATOM 822 N N . GLY A 1 106 ? 26.525 21.359 0.028 1.00 77.56 106 GLY A N 1
ATOM 823 C CA . GLY A 1 106 ? 25.221 21.813 -0.451 1.00 77.56 106 GLY A CA 1
ATOM 824 C C . GLY A 1 106 ? 24.481 20.784 -1.312 1.00 77.56 106 GLY A C 1
ATOM 825 O O . GLY A 1 106 ? 24.954 19.678 -1.568 1.00 77.56 106 GLY A O 1
ATOM 826 N N . VAL A 1 107 ? 23.274 21.148 -1.755 1.00 75.38 107 VAL A N 1
ATOM 827 C CA . VAL A 1 107 ? 22.423 20.290 -2.595 1.00 75.38 107 VAL A CA 1
ATOM 828 C C . VAL A 1 107 ? 22.674 20.586 -4.082 1.00 75.38 107 VAL A C 1
ATOM 830 O O . VAL A 1 107 ? 22.455 21.727 -4.501 1.00 75.38 107 VAL A O 1
ATOM 833 N N . PRO A 1 108 ? 23.061 19.587 -4.902 1.00 74.81 108 PRO A N 1
ATOM 834 C CA . PRO A 1 108 ? 23.142 19.728 -6.358 1.00 74.81 108 PRO A CA 1
ATOM 835 C C . PRO A 1 108 ? 21.812 20.178 -6.979 1.00 74.81 108 PRO A C 1
ATOM 837 O O . PRO A 1 108 ? 20.745 19.753 -6.537 1.00 74.81 108 PRO A O 1
ATOM 840 N N . ASP A 1 109 ? 21.854 20.991 -8.039 1.00 71.62 109 ASP A N 1
ATOM 841 C CA . ASP A 1 109 ? 20.650 21.594 -8.638 1.00 71.62 109 ASP A CA 1
ATOM 842 C C . ASP A 1 109 ? 19.576 20.571 -9.032 1.00 71.62 109 ASP A C 1
ATOM 844 O O . ASP A 1 109 ? 18.391 20.780 -8.772 1.00 71.62 109 ASP A O 1
ATOM 848 N N . ASN A 1 110 ? 19.987 19.434 -9.593 1.00 67.69 110 ASN A N 1
ATOM 849 C CA . ASN A 1 110 ? 19.090 18.362 -10.023 1.00 67.69 110 ASN A CA 1
ATOM 850 C C . ASN A 1 110 ? 18.428 17.594 -8.864 1.00 67.69 110 ASN A C 1
ATOM 852 O O . ASN A 1 110 ? 17.537 16.794 -9.119 1.00 67.69 110 ASN A O 1
ATOM 856 N N . LEU A 1 111 ? 18.854 17.823 -7.617 1.00 64.62 111 LEU A N 1
ATOM 857 C CA . LEU A 1 111 ? 18.328 17.177 -6.409 1.00 64.62 111 LEU A CA 1
ATOM 858 C C . LEU A 1 111 ? 17.605 18.162 -5.476 1.00 64.62 111 LEU A C 1
ATOM 860 O O . LEU A 1 111 ? 17.095 17.769 -4.425 1.00 64.62 111 LEU A O 1
ATOM 864 N N . LYS A 1 112 ? 17.520 19.449 -5.840 1.00 67.38 112 LYS A N 1
ATOM 865 C CA . LYS A 1 112 ? 16.868 20.476 -5.008 1.00 67.38 112 LYS A CA 1
ATOM 866 C C . LYS A 1 112 ? 15.415 20.137 -4.661 1.00 67.38 112 LYS A C 1
ATOM 868 O O . LYS A 1 112 ? 14.976 20.432 -3.552 1.00 67.38 112 LYS A O 1
ATOM 873 N N . ALA A 1 113 ? 14.682 19.481 -5.562 1.00 57.50 113 ALA A N 1
ATOM 874 C CA . ALA A 1 113 ? 13.310 19.038 -5.305 1.00 57.50 113 ALA A CA 1
ATOM 875 C C . ALA A 1 113 ? 13.231 17.969 -4.195 1.00 57.50 113 ALA A C 1
ATOM 877 O O . ALA A 1 113 ? 12.377 18.067 -3.310 1.00 57.50 113 ALA A O 1
ATOM 878 N N . ASP A 1 114 ? 14.155 17.004 -4.194 1.00 59.34 114 ASP A N 1
ATOM 879 C CA . ASP A 1 114 ? 14.184 15.884 -3.244 1.00 59.34 114 ASP A CA 1
ATOM 880 C C . ASP A 1 114 ? 14.592 16.320 -1.831 1.00 59.34 114 ASP A C 1
ATOM 882 O O . ASP A 1 114 ? 14.039 15.849 -0.831 1.00 59.34 114 ASP A O 1
ATOM 886 N N . PHE A 1 115 ? 15.534 17.263 -1.738 1.00 65.88 115 PHE A N 1
ATOM 887 C CA . PHE A 1 115 ? 16.034 17.786 -0.462 1.00 65.88 115 PHE A CA 1
ATOM 888 C C . PHE A 1 115 ? 15.303 19.038 0.020 1.00 65.88 115 PHE A C 1
ATOM 890 O O . PHE A 1 115 ? 15.503 19.454 1.161 1.00 65.88 115 PHE A O 1
ATOM 897 N N . GLY A 1 116 ? 14.407 19.608 -0.790 1.00 60.00 116 GLY A N 1
ATOM 898 C CA . GLY A 1 116 ? 13.704 20.847 -0.466 1.00 60.00 116 GLY A CA 1
ATOM 899 C C . GLY A 1 116 ? 12.988 20.800 0.884 1.00 60.00 116 GLY A C 1
ATOM 9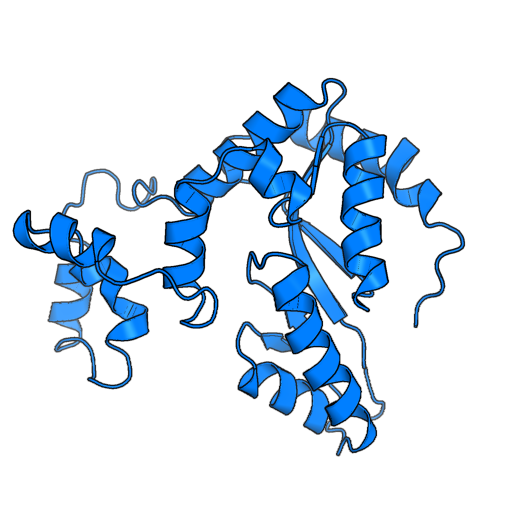00 O O . GLY A 1 116 ? 12.969 21.795 1.587 1.00 60.00 116 GLY A O 1
ATOM 901 N N . ARG A 1 117 ? 12.456 19.646 1.316 1.00 58.47 117 ARG A N 1
ATOM 902 C CA . ARG A 1 117 ? 11.816 19.505 2.645 1.00 58.47 117 ARG A CA 1
ATOM 903 C C . ARG A 1 117 ? 12.758 19.741 3.832 1.00 58.47 117 ARG A C 1
ATOM 905 O O . ARG A 1 117 ? 12.286 20.122 4.892 1.00 58.47 117 ARG A O 1
ATOM 912 N N . TRP A 1 118 ? 14.051 19.488 3.652 1.00 56.75 118 TRP A N 1
ATOM 913 C CA . TRP A 1 118 ? 15.072 19.619 4.692 1.00 56.75 118 TRP A CA 1
ATOM 914 C C . TRP A 1 118 ? 15.674 21.021 4.729 1.00 56.75 118 TRP A C 1
ATOM 916 O O . TRP A 1 118 ? 16.086 21.466 5.786 1.00 56.75 118 TRP A O 1
ATOM 926 N N . LEU A 1 119 ? 15.650 21.718 3.589 1.00 54.75 119 LEU A N 1
ATOM 927 C CA . LEU A 1 119 ? 15.961 23.147 3.475 1.00 54.75 119 LEU A CA 1
ATOM 928 C C . LEU A 1 119 ? 14.789 24.043 3.935 1.00 54.75 119 LEU A C 1
ATOM 930 O O . LEU A 1 119 ? 14.958 25.239 4.125 1.00 54.75 119 LEU A O 1
ATOM 934 N N . ARG A 1 120 ? 13.578 23.480 4.063 1.00 52.50 120 ARG A N 1
ATOM 935 C CA . ARG A 1 120 ? 12.308 24.179 4.357 1.00 52.50 120 ARG A CA 1
ATOM 936 C C . ARG A 1 120 ? 12.012 24.359 5.851 1.00 52.50 120 ARG A C 1
ATOM 938 O O . ARG A 1 120 ? 10.949 24.880 6.178 1.00 52.50 120 ARG A O 1
ATOM 945 N N . GLN A 1 121 ? 12.874 23.881 6.751 1.00 50.31 121 GLN A N 1
ATOM 946 C CA . GLN A 1 121 ? 12.552 23.820 8.182 1.00 50.31 121 GLN A CA 1
ATOM 947 C C . GLN A 1 121 ? 12.926 25.073 8.993 1.00 50.31 121 GLN A C 1
ATOM 949 O O . GLN A 1 121 ? 12.514 25.141 10.149 1.00 50.31 121 GLN A O 1
ATOM 954 N N . SER A 1 122 ? 13.624 26.066 8.425 1.00 45.75 122 SER A N 1
ATOM 955 C CA . SER A 1 122 ? 14.252 27.130 9.227 1.00 45.75 122 SER A CA 1
ATOM 956 C C . SER A 1 122 ? 13.755 28.572 9.040 1.00 45.75 122 SER A C 1
ATOM 958 O O . SER A 1 122 ? 14.204 29.405 9.819 1.00 45.75 122 SER A O 1
ATOM 960 N N . ASP A 1 123 ? 12.814 28.910 8.135 1.00 43.38 123 ASP A N 1
ATOM 961 C CA . ASP A 1 123 ? 12.393 30.326 7.993 1.00 43.38 123 ASP A CA 1
ATOM 962 C C . ASP A 1 123 ? 10.901 30.600 7.710 1.00 43.38 123 ASP A C 1
ATOM 964 O O . ASP A 1 123 ? 10.231 29.884 6.958 1.00 43.38 123 ASP A O 1
ATOM 968 N N . ASP A 1 124 ? 10.391 31.691 8.299 1.00 43.66 124 ASP A N 1
ATOM 969 C CA . ASP A 1 124 ? 8.973 32.097 8.290 1.00 43.66 124 ASP A CA 1
ATOM 970 C C . ASP A 1 124 ? 8.452 32.542 6.907 1.00 43.66 124 ASP A C 1
ATOM 972 O O . ASP A 1 124 ? 7.274 32.335 6.608 1.00 43.66 124 ASP A O 1
ATOM 976 N N . GLU A 1 125 ? 9.305 33.071 6.022 1.00 39.19 125 GLU A N 1
ATOM 977 C CA . GLU A 1 125 ? 8.928 33.437 4.641 1.00 39.19 125 GLU A CA 1
ATOM 978 C C . GLU A 1 125 ? 8.519 32.216 3.793 1.00 39.19 125 GLU A C 1
ATOM 980 O O . GLU A 1 125 ? 7.705 32.319 2.870 1.00 39.19 125 GLU A O 1
ATOM 985 N N . HIS A 1 126 ? 9.011 31.025 4.139 1.00 44.28 126 HIS A N 1
ATOM 986 C CA . HIS A 1 126 ? 8.821 29.813 3.342 1.00 44.28 126 HIS A CA 1
ATOM 987 C C . HIS A 1 126 ? 7.539 29.038 3.680 1.00 44.28 126 HIS A C 1
ATOM 989 O O . HIS A 1 126 ? 7.086 28.224 2.868 1.00 44.28 126 HIS A O 1
ATOM 995 N N . LYS A 1 127 ? 6.891 29.336 4.819 1.00 38.16 127 LYS A N 1
ATOM 996 C CA . LYS A 1 127 ? 5.541 28.833 5.146 1.00 38.16 127 LYS A CA 1
ATOM 997 C C . LYS A 1 127 ? 4.505 29.293 4.113 1.00 38.16 127 LYS A C 1
ATOM 999 O O . LYS A 1 127 ? 3.593 28.541 3.782 1.00 38.16 127 LYS A O 1
ATOM 1004 N N . THR A 1 128 ? 4.689 30.491 3.557 1.00 37.44 128 THR A N 1
ATOM 1005 C CA . THR A 1 128 ? 3.806 31.086 2.544 1.00 37.44 128 THR A CA 1
ATOM 1006 C C . THR A 1 128 ? 4.009 30.441 1.166 1.00 37.44 128 THR A C 1
ATOM 1008 O O . THR A 1 128 ? 3.039 30.057 0.521 1.00 37.44 128 THR A O 1
ATOM 1011 N N . GLN A 1 129 ? 5.258 30.182 0.752 1.00 35.91 129 GLN A N 1
ATOM 1012 C CA . GLN A 1 129 ? 5.551 29.486 -0.515 1.00 35.91 129 GLN A CA 1
ATOM 1013 C C . GLN A 1 129 ? 5.130 28.009 -0.515 1.00 35.91 129 GLN A C 1
ATOM 1015 O O . GLN A 1 129 ? 4.740 27.479 -1.555 1.00 35.91 129 GLN A O 1
ATOM 1020 N N . ALA A 1 130 ? 5.178 27.329 0.637 1.00 34.53 130 ALA A N 1
ATOM 1021 C CA . ALA A 1 130 ? 4.675 25.961 0.772 1.00 34.53 130 ALA A CA 1
ATOM 1022 C C . ALA A 1 130 ? 3.154 25.865 0.531 1.00 34.53 130 ALA A C 1
ATOM 1024 O O . ALA A 1 130 ? 2.687 24.853 0.010 1.00 34.53 130 ALA A O 1
ATOM 1025 N N . ALA A 1 131 ? 2.401 26.924 0.856 1.00 36.31 131 ALA A N 1
ATOM 1026 C CA . ALA A 1 131 ? 0.973 27.033 0.563 1.00 36.31 131 ALA A CA 1
ATOM 1027 C C . ALA A 1 131 ? 0.691 27.351 -0.920 1.00 36.31 131 ALA A C 1
ATOM 1029 O O . ALA A 1 131 ? -0.317 26.906 -1.466 1.00 36.31 131 ALA A O 1
ATOM 1030 N N . GLU A 1 132 ? 1.589 28.084 -1.587 1.00 34.31 132 GLU A N 1
ATOM 1031 C CA . GLU A 1 132 ? 1.440 28.511 -2.988 1.00 34.31 132 GLU A CA 1
ATOM 1032 C C . GLU A 1 132 ? 1.904 27.460 -4.011 1.00 34.31 132 GLU A C 1
ATOM 1034 O O . GLU A 1 132 ? 1.411 27.433 -5.138 1.00 34.31 132 GLU A O 1
ATOM 1039 N N . ALA A 1 133 ? 2.816 26.556 -3.633 1.00 38.16 133 ALA A N 1
ATOM 1040 C CA . ALA A 1 133 ? 3.459 25.608 -4.548 1.00 38.16 133 ALA A CA 1
ATOM 1041 C C . ALA A 1 133 ? 2.594 24.415 -5.004 1.00 38.16 133 ALA A C 1
ATOM 1043 O O . ALA A 1 133 ? 3.152 23.488 -5.582 1.00 38.16 133 ALA A O 1
ATOM 1044 N N . GLY A 1 134 ? 1.273 24.424 -4.767 1.00 29.70 134 GLY A N 1
ATOM 1045 C CA . GLY A 1 134 ? 0.296 23.531 -5.412 1.00 29.70 134 GLY A CA 1
ATOM 1046 C C . GLY A 1 134 ? 0.750 22.072 -5.537 1.00 29.70 134 GLY A C 1
ATOM 1047 O O . GLY A 1 134 ? 1.304 21.664 -6.553 1.00 29.70 134 GLY A O 1
ATOM 1048 N N . ILE A 1 135 ? 0.512 21.288 -4.487 1.00 38.75 135 ILE A N 1
ATOM 1049 C CA . ILE A 1 135 ? 1.054 19.939 -4.296 1.00 38.75 135 ILE A CA 1
ATOM 1050 C C . ILE A 1 135 ? 0.747 19.015 -5.486 1.00 38.75 135 ILE A C 1
ATOM 1052 O O . ILE A 1 135 ? -0.364 18.502 -5.625 1.00 38.75 135 ILE A O 1
ATOM 1056 N N . SER A 1 136 ? 1.756 18.746 -6.314 1.00 35.00 136 SER A N 1
ATOM 1057 C CA . SER A 1 136 ? 1.701 17.665 -7.294 1.00 35.00 136 SER A CA 1
ATOM 1058 C C . SER A 1 136 ? 2.079 16.354 -6.609 1.00 35.00 136 SER A C 1
ATOM 1060 O O . SER A 1 136 ? 3.198 16.194 -6.113 1.00 35.00 136 SER A O 1
ATOM 1062 N N . LEU A 1 137 ? 1.149 15.393 -6.593 1.00 33.69 137 LEU A N 1
ATOM 1063 C CA . LE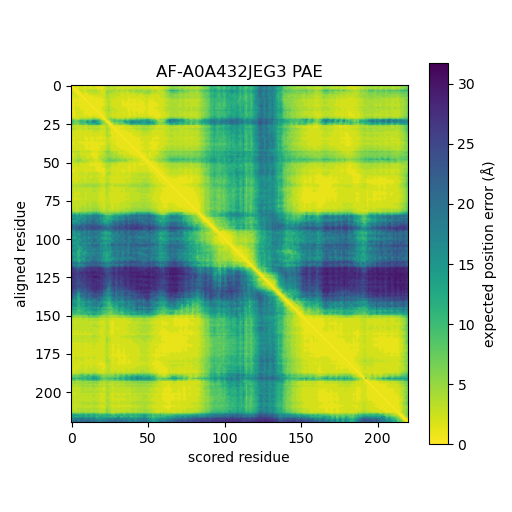U A 1 137 ? 1.436 14.026 -6.143 1.00 33.69 137 LEU A CA 1
ATOM 1064 C C . LEU A 1 137 ? 2.473 13.311 -7.036 1.00 33.69 137 LEU A C 1
ATOM 1066 O O . LEU A 1 137 ? 2.997 12.278 -6.628 1.00 33.69 137 LEU A O 1
ATOM 1070 N N . ASP A 1 138 ? 2.792 13.872 -8.207 1.00 34.97 138 ASP A N 1
ATOM 1071 C CA . ASP A 1 138 ? 3.763 13.339 -9.171 1.00 34.97 138 ASP A CA 1
ATOM 1072 C C . ASP A 1 138 ? 5.199 13.858 -8.927 1.00 34.97 138 ASP A C 1
ATOM 1074 O O . ASP A 1 138 ? 6.170 13.336 -9.465 1.00 34.97 138 ASP A O 1
ATOM 1078 N N . SER A 1 139 ? 5.392 14.859 -8.054 1.00 36.56 139 SER A N 1
ATOM 1079 C CA . SER A 1 139 ? 6.713 15.458 -7.772 1.00 36.56 139 SER A CA 1
ATOM 1080 C C . SER A 1 139 ? 7.592 14.645 -6.805 1.00 36.56 139 SER A C 1
ATOM 1082 O O . SER A 1 139 ? 8.471 15.191 -6.138 1.00 36.56 139 SER A O 1
ATOM 1084 N N . GLY A 1 140 ? 7.365 13.334 -6.720 1.00 41.94 140 GLY A N 1
ATOM 1085 C CA . GLY A 1 140 ? 8.152 12.407 -5.912 1.00 41.94 140 GLY A CA 1
ATOM 1086 C C . GLY A 1 140 ? 7.683 12.245 -4.455 1.00 41.94 140 GLY A C 1
ATOM 1087 O O . GLY A 1 140 ? 6.774 12.936 -3.979 1.00 41.94 140 GLY A O 1
ATOM 1088 N N . PRO A 1 141 ? 8.307 11.317 -3.699 1.00 47.91 141 PRO A N 1
ATOM 1089 C CA . PRO A 1 141 ? 7.805 10.859 -2.399 1.00 47.91 141 PRO A CA 1
ATOM 1090 C C . PRO A 1 141 ? 7.699 11.954 -1.327 1.00 47.91 141 PRO A C 1
ATOM 1092 O O . PRO A 1 141 ? 6.972 11.786 -0.352 1.00 47.91 141 PRO A O 1
ATOM 1095 N N . GLY A 1 142 ? 8.440 13.059 -1.463 1.00 50.53 142 GLY A N 1
ATOM 1096 C CA . GLY A 1 142 ? 8.446 14.165 -0.501 1.00 50.53 142 GLY A CA 1
ATOM 1097 C C . GLY A 1 142 ? 7.198 15.049 -0.568 1.00 50.53 142 GLY A C 1
ATOM 1098 O O . GLY A 1 142 ? 6.586 15.308 0.467 1.00 50.53 14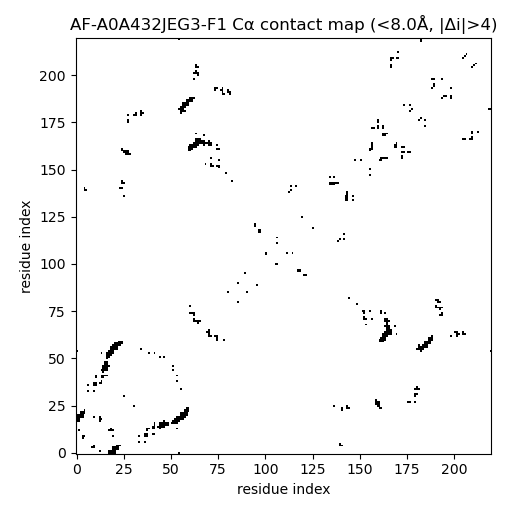2 GLY A O 1
ATOM 1099 N N . ALA A 1 143 ? 6.799 15.478 -1.769 1.00 48.91 143 ALA A N 1
ATOM 1100 C CA . ALA A 1 143 ? 5.635 16.344 -1.975 1.00 48.91 143 ALA A CA 1
ATOM 1101 C C . ALA A 1 143 ? 4.316 15.608 -1.683 1.00 48.91 143 ALA A C 1
ATOM 1103 O O . ALA A 1 143 ? 3.447 16.141 -0.993 1.00 48.91 143 ALA A O 1
ATOM 1104 N N . ALA A 1 144 ? 4.213 14.341 -2.104 1.00 54.06 144 ALA A N 1
ATOM 1105 C CA . ALA A 1 144 ? 3.065 13.488 -1.798 1.00 54.06 144 ALA A CA 1
ATOM 1106 C C . ALA A 1 144 ? 2.864 13.302 -0.279 1.00 54.06 144 ALA A C 1
ATOM 1108 O O . ALA A 1 144 ? 1.736 13.350 0.204 1.00 54.06 144 ALA A O 1
ATOM 1109 N N . ARG A 1 145 ? 3.949 13.171 0.501 1.00 57.03 145 ARG A N 1
ATOM 1110 C CA . ARG A 1 145 ? 3.878 13.024 1.968 1.00 57.03 145 ARG A CA 1
ATOM 1111 C C . ARG A 1 145 ? 3.392 14.284 2.686 1.00 57.03 145 ARG A C 1
ATOM 1113 O O . ARG A 1 145 ? 2.665 14.155 3.665 1.00 57.03 145 ARG A O 1
ATOM 1120 N N . ALA A 1 146 ? 3.756 15.475 2.206 1.00 58.12 146 ALA A N 1
ATOM 1121 C CA . ALA A 1 146 ? 3.276 16.736 2.778 1.00 58.12 146 ALA A CA 1
ATOM 1122 C C . ALA A 1 146 ? 1.762 16.914 2.564 1.00 58.12 146 ALA A C 1
ATOM 1124 O O . ALA A 1 146 ? 1.052 17.250 3.504 1.00 58.12 146 ALA A O 1
ATOM 1125 N N . ALA A 1 147 ? 1.250 16.585 1.371 1.00 60.91 147 ALA A N 1
ATOM 1126 C CA . ALA A 1 147 ? -0.196 16.552 1.112 1.00 60.91 147 ALA A CA 1
ATOM 1127 C C . ALA A 1 147 ? -0.929 15.554 2.018 1.00 60.91 147 ALA A C 1
ATOM 1129 O O . ALA A 1 147 ? -1.997 15.854 2.540 1.00 60.91 147 ALA A O 1
ATOM 1130 N N . VAL A 1 148 ? -0.353 14.366 2.212 1.00 65.31 148 VAL A N 1
ATOM 1131 C CA . VAL A 1 148 ? -0.925 13.291 3.038 1.00 65.31 148 VAL A CA 1
ATOM 1132 C C . VAL A 1 148 ? -0.995 13.659 4.528 1.00 65.31 148 VAL A C 1
ATOM 1134 O O . VAL A 1 148 ? -1.876 13.165 5.232 1.00 65.31 148 VAL A O 1
ATOM 1137 N N . ALA A 1 149 ? -0.117 14.541 5.019 1.00 66.69 149 ALA A N 1
ATOM 1138 C CA . ALA A 1 149 ? -0.107 14.965 6.421 1.00 66.69 149 ALA A CA 1
ATOM 1139 C C . ALA A 1 149 ? -1.390 15.712 6.836 1.00 66.69 149 ALA A C 1
ATOM 1141 O 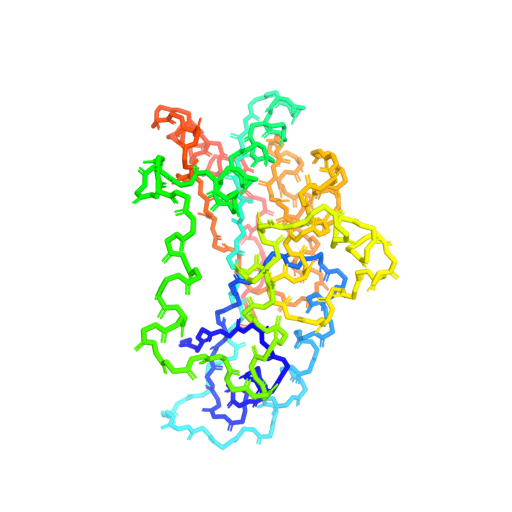O . ALA A 1 149 ? -1.863 15.527 7.960 1.00 66.69 149 ALA A O 1
ATOM 1142 N N . GLU A 1 150 ? -1.995 16.468 5.918 1.00 73.31 150 GLU A N 1
ATOM 1143 C CA . GLU A 1 150 ? -3.175 17.305 6.184 1.00 73.31 150 GLU A CA 1
ATOM 1144 C C . GLU A 1 150 ? -4.514 16.571 5.996 1.00 73.31 150 GLU A C 1
ATOM 1146 O O . GLU A 1 150 ? -5.553 17.044 6.448 1.00 73.31 150 GLU A O 1
ATOM 1151 N N . LEU A 1 151 ? -4.519 15.395 5.359 1.00 82.69 151 LEU A N 1
ATOM 1152 C CA . LEU A 1 151 ? -5.751 14.638 5.103 1.00 82.69 151 LEU A CA 1
ATOM 1153 C C . LEU A 1 151 ? -6.258 13.938 6.371 1.00 82.69 151 LEU A C 1
ATOM 1155 O O . LEU A 1 151 ? -5.468 13.374 7.135 1.00 82.69 151 LEU A O 1
ATOM 1159 N N . ASP A 1 152 ? -7.572 13.930 6.595 1.00 93.25 152 ASP A N 1
ATOM 1160 C CA . ASP A 1 152 ? -8.171 13.158 7.684 1.00 93.25 152 ASP A CA 1
ATOM 1161 C C . ASP A 1 152 ? -8.136 11.643 7.404 1.00 93.25 152 ASP A C 1
ATOM 1163 O O . ASP A 1 152 ? -7.900 11.184 6.284 1.00 93.25 152 ASP A O 1
ATOM 1167 N N . ALA A 1 153 ? -8.352 10.850 8.453 1.00 95.19 153 ALA A N 1
ATOM 1168 C CA . ALA A 1 153 ? -8.214 9.399 8.398 1.00 95.19 153 ALA A CA 1
ATOM 1169 C C . ALA A 1 153 ? -9.188 8.717 7.421 1.00 95.19 153 ALA A C 1
ATOM 1171 O O . ALA A 1 153 ? -8.825 7.706 6.816 1.00 95.19 153 ALA A O 1
ATOM 1172 N N . ASN A 1 154 ? -10.392 9.268 7.234 1.00 96.19 154 ASN A N 1
ATOM 1173 C CA . ASN A 1 154 ? -11.370 8.706 6.307 1.00 96.19 154 ASN A CA 1
ATOM 1174 C C . ASN A 1 154 ? -10.946 8.963 4.866 1.00 96.19 154 ASN A C 1
ATOM 1176 O O . ASN A 1 154 ? -10.893 8.019 4.086 1.00 96.19 154 ASN A O 1
ATOM 1180 N N . VAL A 1 155 ? -10.516 10.184 4.537 1.00 93.12 155 VAL A N 1
ATOM 1181 C CA . VAL A 1 155 ? -9.998 10.493 3.193 1.00 93.12 155 VAL A CA 1
ATOM 1182 C C . VAL A 1 155 ? -8.762 9.656 2.857 1.00 93.12 155 VAL A C 1
ATOM 1184 O O . VAL A 1 155 ? -8.614 9.194 1.724 1.00 93.12 155 VAL A O 1
ATOM 1187 N N . LEU A 1 156 ? -7.873 9.425 3.828 1.00 92.19 156 LEU A N 1
ATOM 1188 C CA . LEU A 1 156 ? -6.712 8.552 3.642 1.00 92.19 156 LEU A CA 1
ATOM 1189 C C . LEU A 1 156 ? -7.115 7.100 3.348 1.00 92.19 156 LEU A C 1
ATOM 1191 O O . LEU A 1 156 ? -6.529 6.486 2.455 1.00 92.19 156 LEU A O 1
ATOM 1195 N N . SER A 1 157 ? -8.101 6.565 4.072 1.00 95.06 157 SER A N 1
ATOM 1196 C CA . SER A 1 157 ? -8.609 5.200 3.871 1.00 95.06 157 SER A CA 1
ATOM 1197 C C . SER A 1 157 ? -9.379 5.064 2.549 1.00 95.06 157 SER A C 1
ATOM 1199 O O . SER A 1 157 ? -9.098 4.158 1.765 1.00 95.06 157 SER A O 1
ATOM 1201 N N . ASP A 1 158 ? -10.263 6.015 2.232 1.00 93.31 158 ASP A N 1
ATOM 1202 C CA . ASP A 1 158 ? -11.083 6.018 1.012 1.00 93.31 158 ASP A CA 1
ATOM 1203 C C . ASP A 1 158 ? -10.238 6.106 -0.264 1.00 93.31 158 ASP A C 1
ATOM 1205 O O . ASP A 1 158 ? -10.564 5.488 -1.276 1.00 93.31 158 ASP A O 1
ATOM 1209 N N . ARG A 1 159 ? -9.121 6.843 -0.221 1.00 90.75 159 ARG A N 1
ATOM 1210 C CA . ARG A 1 159 ? -8.164 6.938 -1.339 1.00 90.75 159 ARG A CA 1
ATOM 1211 C C . ARG A 1 159 ? -7.156 5.785 -1.377 1.00 90.75 159 ARG A C 1
ATOM 1213 O O . ARG A 1 159 ? -6.273 5.781 -2.237 1.00 90.75 159 ARG A O 1
ATOM 1220 N N . GLY A 1 160 ? -7.249 4.855 -0.428 1.00 92.12 160 GLY A N 1
ATOM 1221 C CA . GLY A 1 160 ? -6.345 3.725 -0.258 1.00 92.12 160 GLY A CA 1
ATOM 1222 C C . GLY A 1 160 ? -4.919 4.102 0.132 1.00 92.12 160 GLY A C 1
ATOM 1223 O O . GLY A 1 160 ? -4.039 3.262 0.039 1.00 92.12 160 GLY A O 1
ATOM 1224 N N . VAL A 1 161 ? -4.662 5.326 0.603 1.00 91.38 161 VAL A N 1
ATOM 1225 C CA . VAL A 1 161 ? -3.329 5.731 1.097 1.00 91.38 161 VAL A CA 1
ATOM 1226 C C . VAL A 1 161 ? -2.926 4.905 2.330 1.00 91.38 161 VAL A C 1
ATOM 1228 O O . VAL A 1 161 ? -1.743 4.631 2.543 1.00 91.38 161 VAL A O 1
ATOM 1231 N N . ILE A 1 162 ? -3.920 4.486 3.118 1.00 94.56 162 ILE A N 1
ATOM 1232 C CA . ILE A 1 162 ? -3.812 3.501 4.201 1.00 94.56 162 ILE A CA 1
ATOM 1233 C C . ILE A 1 162 ? -4.855 2.396 3.999 1.00 94.56 162 ILE A C 1
ATOM 1235 O O . ILE A 1 162 ? -5.914 2.646 3.426 1.00 94.56 162 ILE A O 1
ATOM 1239 N N . ILE A 1 163 ? -4.594 1.197 4.521 1.00 97.25 163 ILE A N 1
ATOM 1240 C CA . ILE A 1 163 ? -5.582 0.109 4.615 1.00 97.25 163 ILE A CA 1
ATOM 1241 C C . ILE A 1 163 ? -5.994 -0.010 6.082 1.00 97.25 163 ILE A C 1
ATOM 1243 O O . ILE A 1 163 ? -5.360 -0.718 6.865 1.00 97.25 163 ILE A O 1
ATOM 1247 N N . ALA A 1 164 ? -7.026 0.732 6.480 1.00 97.38 164 ALA A N 1
ATOM 1248 C CA . ALA A 1 164 ? -7.407 0.826 7.884 1.00 97.38 164 ALA A CA 1
ATOM 1249 C C . ALA A 1 164 ? -8.917 0.872 8.101 1.00 97.38 164 ALA A C 1
ATOM 1251 O O . ALA A 1 164 ? -9.645 1.500 7.326 1.00 97.38 164 ALA A O 1
ATOM 1252 N N . GLY A 1 165 ? -9.352 0.244 9.192 1.00 98.44 165 GLY A N 1
ATOM 1253 C CA . GLY A 1 165 ? -10.750 0.151 9.592 1.00 98.44 165 GLY A CA 1
ATOM 1254 C C . GLY A 1 165 ? -11.070 -1.195 10.230 1.00 98.44 165 GLY A C 1
ATOM 1255 O O . GLY A 1 165 ? -10.183 -1.889 10.734 1.00 98.44 165 GLY A O 1
ATOM 1256 N N . ASN A 1 166 ? -12.344 -1.563 10.186 1.00 98.75 166 ASN A N 1
ATOM 1257 C CA . ASN A 1 166 ? -12.790 -2.921 10.479 1.00 98.75 166 ASN A CA 1
ATOM 1258 C C . ASN A 1 166 ? -12.478 -3.884 9.310 1.00 98.75 166 ASN A C 1
ATOM 1260 O O . ASN A 1 166 ? -12.019 -3.431 8.254 1.00 98.75 166 ASN A O 1
ATOM 1264 N N . PRO A 1 167 ? -12.693 -5.207 9.461 1.00 98.75 167 PRO A N 1
ATOM 1265 C CA . PRO A 1 167 ? -12.414 -6.164 8.391 1.00 98.75 167 PRO A CA 1
ATOM 1266 C C . PRO A 1 167 ? -13.090 -5.815 7.059 1.00 98.75 167 PRO A C 1
ATOM 1268 O O . PRO A 1 167 ? -12.447 -5.894 6.015 1.00 98.75 167 PRO A O 1
ATOM 1271 N N . GLU A 1 168 ? -14.343 -5.350 7.081 1.00 98.62 168 GLU A N 1
ATOM 1272 C CA . GLU A 1 168 ? -15.074 -4.947 5.872 1.00 98.62 168 GLU A CA 1
ATOM 1273 C C . GLU A 1 168 ? -14.405 -3.765 5.154 1.00 98.62 168 GLU A C 1
ATOM 1275 O O . GLU A 1 168 ? -14.216 -3.812 3.935 1.00 98.62 168 GLU A O 1
ATOM 1280 N N . SER A 1 169 ? -13.992 -2.732 5.894 1.00 98.50 169 SER A N 1
ATOM 1281 C CA . SER A 1 169 ? -13.253 -1.588 5.350 1.00 98.50 169 SER A CA 1
ATOM 1282 C C . SER A 1 169 ? -11.899 -2.005 4.777 1.00 98.50 169 SER A C 1
ATOM 1284 O O . SER A 1 169 ? -11.563 -1.605 3.664 1.00 98.50 169 SER A O 1
ATOM 1286 N N . CYS A 1 170 ? -11.141 -2.853 5.482 1.00 98.50 170 CYS A N 1
ATOM 1287 C CA . CYS A 1 170 ? -9.865 -3.371 4.983 1.00 98.50 170 CYS A CA 1
ATOM 1288 C C . CYS A 1 170 ? -10.048 -4.157 3.676 1.00 98.50 170 CYS A C 1
ATOM 1290 O O . CYS A 1 170 ? -9.329 -3.903 2.711 1.00 98.50 170 CYS A O 1
ATOM 1292 N N . ILE A 1 171 ? -11.039 -5.056 3.605 1.00 98.38 171 ILE A N 1
ATOM 1293 C CA . ILE A 1 171 ? -11.369 -5.808 2.383 1.00 98.38 171 ILE A CA 1
ATOM 1294 C C . ILE A 1 171 ? -11.738 -4.848 1.249 1.00 98.38 171 ILE A C 1
ATOM 1296 O O . ILE A 1 171 ? -11.230 -4.991 0.138 1.00 98.38 171 ILE A O 1
ATOM 1300 N N . LYS A 1 172 ? -12.600 -3.858 1.518 1.00 98.00 172 LYS A N 1
ATOM 1301 C CA . LYS A 1 172 ? -13.014 -2.858 0.525 1.00 98.00 172 LYS A CA 1
ATOM 1302 C C . LYS A 1 172 ? -11.807 -2.122 -0.052 1.00 98.00 172 LYS A C 1
ATOM 1304 O O . LYS A 1 172 ? -11.713 -1.999 -1.268 1.00 98.00 172 LYS A O 1
ATOM 1309 N N . THR A 1 173 ? -10.886 -1.661 0.791 1.00 97.44 173 THR A N 1
ATOM 1310 C CA . THR A 1 173 ? -9.692 -0.951 0.324 1.00 97.44 173 THR A CA 1
ATOM 1311 C C . THR A 1 173 ? -8.743 -1.879 -0.433 1.00 97.44 173 THR A C 1
ATOM 1313 O O . THR A 1 173 ? -8.227 -1.486 -1.467 1.00 97.44 173 THR A O 1
ATOM 1316 N N . ILE A 1 174 ? -8.534 -3.125 0.002 1.00 96.81 174 ILE A N 1
ATOM 1317 C CA . ILE A 1 174 ? -7.670 -4.072 -0.731 1.00 96.81 174 ILE A CA 1
ATOM 1318 C C . ILE A 1 174 ? -8.237 -4.385 -2.122 1.00 96.81 174 ILE A C 1
ATOM 1320 O O . ILE A 1 174 ? -7.474 -4.473 -3.080 1.00 96.81 174 ILE A O 1
ATOM 1324 N N . LYS A 1 175 ? -9.565 -4.463 -2.273 1.00 96.25 175 LYS A N 1
ATOM 1325 C CA . LYS A 1 175 ? -10.194 -4.633 -3.592 1.00 96.25 175 LYS A CA 1
ATOM 1326 C C . LYS A 1 175 ? -9.876 -3.494 -4.557 1.00 96.25 175 LYS A C 1
ATOM 1328 O O . LYS A 1 175 ? -9.696 -3.754 -5.736 1.00 96.25 175 LYS A O 1
ATOM 1333 N N . THR A 1 176 ? -9.720 -2.255 -4.085 1.00 95.88 176 THR A N 1
ATOM 1334 C CA . THR A 1 176 ? -9.334 -1.156 -4.988 1.00 95.88 176 THR A CA 1
ATOM 1335 C C . THR A 1 176 ? -7.896 -1.299 -5.490 1.00 95.88 176 THR A C 1
ATOM 1337 O O . THR A 1 176 ? -7.604 -0.899 -6.613 1.00 95.88 176 THR A O 1
ATOM 1340 N N . TYR A 1 177 ? -7.003 -1.907 -4.700 1.00 95.50 177 TYR A N 1
ATOM 1341 C CA . TYR A 1 177 ? -5.660 -2.288 -5.144 1.00 95.50 177 TYR A CA 1
ATOM 1342 C C . TYR A 1 177 ? -5.707 -3.412 -6.193 1.00 95.50 177 TYR A C 1
ATOM 1344 O O . TYR A 1 177 ? -5.047 -3.309 -7.230 1.00 95.50 177 TYR A O 1
ATOM 1352 N N . GLU A 1 178 ? -6.512 -4.448 -5.952 1.00 94.44 178 GLU A N 1
ATOM 1353 C CA . GLU A 1 178 ? -6.744 -5.547 -6.903 1.00 94.44 178 GLU A CA 1
ATOM 1354 C C . GLU A 1 178 ? -7.306 -5.020 -8.238 1.00 94.44 178 GLU A C 1
ATOM 1356 O O . GLU A 1 178 ? -6.769 -5.331 -9.302 1.00 94.44 178 GLU A O 1
ATOM 1361 N N . ASP A 1 179 ? -8.301 -4.126 -8.187 1.00 94.88 179 ASP A N 1
ATOM 1362 C CA . ASP A 1 179 ? -8.945 -3.505 -9.356 1.00 94.88 179 ASP A CA 1
ATOM 1363 C C . ASP A 1 179 ? -7.962 -2.746 -10.265 1.00 94.88 179 ASP A C 1
ATOM 1365 O O . ASP A 1 179 ? -8.218 -2.569 -11.462 1.00 94.88 179 ASP A O 1
ATOM 1369 N N . VAL A 1 180 ? -6.836 -2.272 -9.718 1.00 94.19 180 VAL A N 1
ATOM 1370 C CA . VAL A 1 180 ? -5.800 -1.556 -10.479 1.00 94.19 180 VAL A CA 1
ATOM 1371 C C . VAL A 1 180 ? -4.607 -2.433 -10.869 1.00 94.19 180 VAL A C 1
ATOM 1373 O O . VAL A 1 180 ? -3.664 -1.921 -11.469 1.00 94.19 180 VAL A O 1
ATOM 1376 N N . GLY A 1 181 ? -4.656 -3.741 -10.596 1.00 93.62 181 GLY A N 1
ATOM 1377 C CA . GLY A 1 181 ? -3.652 -4.721 -11.028 1.00 93.62 181 GLY A CA 1
ATOM 1378 C C . GLY A 1 181 ? -2.464 -4.896 -10.079 1.00 93.62 181 GLY A C 1
ATOM 1379 O O . GLY A 1 181 ? -1.378 -5.283 -10.527 1.00 93.62 181 GLY A O 1
ATOM 1380 N N . VAL A 1 182 ? -2.646 -4.574 -8.794 1.00 94.50 182 VAL A N 1
ATOM 1381 C CA . VAL A 1 182 ? -1.693 -4.918 -7.728 1.00 94.50 182 VAL A CA 1
ATOM 1382 C C . VAL A 1 182 ? -1.944 -6.352 -7.274 1.00 94.50 182 VAL A C 1
ATOM 1384 O O . VAL A 1 182 ? -3.042 -6.669 -6.829 1.00 94.50 182 VAL A O 1
ATOM 1387 N N . ASP A 1 183 ? -0.911 -7.192 -7.323 1.00 94.81 183 ASP A N 1
ATOM 1388 C CA . ASP A 1 183 ? -1.026 -8.618 -6.978 1.00 94.81 183 ASP A CA 1
ATOM 1389 C C . ASP A 1 183 ? -0.834 -8.880 -5.479 1.00 94.81 183 ASP A C 1
ATOM 1391 O O . ASP A 1 183 ? -1.200 -9.932 -4.954 1.00 94.81 183 ASP A O 1
ATOM 1395 N N . GLN A 1 184 ? -0.191 -7.948 -4.771 1.00 93.88 184 GLN A N 1
ATOM 1396 C CA . GLN A 1 184 ? 0.058 -8.075 -3.341 1.00 93.88 184 GLN A CA 1
ATOM 1397 C C . GLN A 1 184 ? 0.139 -6.721 -2.650 1.00 93.88 184 GLN A C 1
ATOM 1399 O O . GLN A 1 184 ? 0.906 -5.838 -3.033 1.00 93.88 184 GLN A O 1
ATOM 1404 N N . VAL A 1 185 ? -0.574 -6.600 -1.535 1.00 94.25 185 VAL A N 1
ATOM 1405 C CA . VAL A 1 185 ? -0.339 -5.542 -0.554 1.00 94.25 185 VAL A CA 1
ATOM 1406 C C . VAL A 1 185 ? 0.534 -6.084 0.575 1.00 94.25 185 VAL A C 1
ATOM 1408 O O . VAL A 1 185 ? 0.247 -7.122 1.169 1.00 94.25 185 VAL A O 1
ATOM 1411 N N . MET A 1 186 ? 1.628 -5.391 0.872 1.00 94.00 186 MET A N 1
ATOM 1412 C CA . MET A 1 186 ? 2.476 -5.677 2.024 1.00 94.00 186 MET A CA 1
ATOM 1413 C C . MET A 1 186 ? 2.125 -4.715 3.152 1.00 94.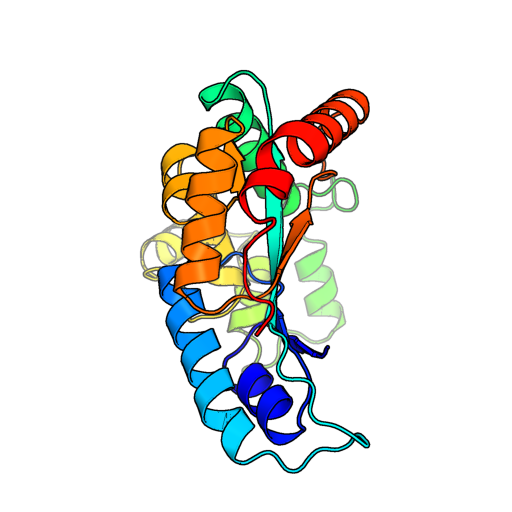00 186 MET A C 1
ATOM 1415 O O . MET A 1 186 ? 2.228 -3.495 3.019 1.00 94.00 186 MET A O 1
ATOM 1419 N N . LEU A 1 187 ? 1.664 -5.293 4.257 1.00 94.62 187 LEU A N 1
ATOM 1420 C CA . LEU A 1 187 ? 1.006 -4.572 5.337 1.00 94.62 187 LEU A CA 1
ATOM 1421 C C . LEU A 1 187 ? 2.035 -4.097 6.364 1.00 94.62 187 LEU A C 1
ATOM 1423 O O . LEU A 1 187 ? 2.618 -4.890 7.104 1.00 94.62 187 LEU A O 1
ATOM 1427 N N . ILE A 1 188 ? 2.233 -2.786 6.436 1.00 93.06 188 ILE A N 1
ATOM 1428 C CA . ILE A 1 188 ? 3.070 -2.149 7.449 1.00 93.06 188 ILE A CA 1
ATOM 1429 C C . ILE A 1 188 ? 2.179 -1.829 8.655 1.00 93.06 188 ILE A C 1
ATOM 1431 O O . ILE A 1 188 ? 1.446 -0.843 8.637 1.00 93.06 188 ILE A O 1
ATOM 1435 N N . MET A 1 189 ? 2.227 -2.681 9.685 1.00 91.06 189 MET A N 1
ATOM 1436 C CA . MET A 1 189 ? 1.380 -2.550 10.886 1.00 91.06 189 MET A CA 1
ATOM 1437 C C . MET A 1 189 ? 2.128 -2.051 12.126 1.00 91.06 189 MET A C 1
ATOM 1439 O O . MET A 1 189 ? 1.544 -1.398 12.983 1.00 91.06 189 MET A O 1
ATOM 1443 N N . GLN A 1 190 ? 3.422 -2.358 12.251 1.00 85.69 190 GLN A N 1
ATOM 1444 C CA . GLN A 1 190 ? 4.214 -1.991 13.427 1.00 85.69 190 GLN A CA 1
ATOM 1445 C C . GLN A 1 190 ? 4.931 -0.653 13.216 1.00 85.69 190 GLN A C 1
ATOM 1447 O O . GLN A 1 190 ? 6.158 -0.585 13.160 1.00 85.69 190 GLN A O 1
ATOM 1452 N N . THR A 1 191 ? 4.161 0.422 13.073 1.00 80.19 191 THR A N 1
ATOM 1453 C CA . THR A 1 191 ? 4.710 1.778 12.950 1.00 80.19 191 THR A CA 1
ATOM 1454 C C . THR A 1 191 ? 4.454 2.595 14.210 1.00 80.19 191 THR A C 1
ATOM 1456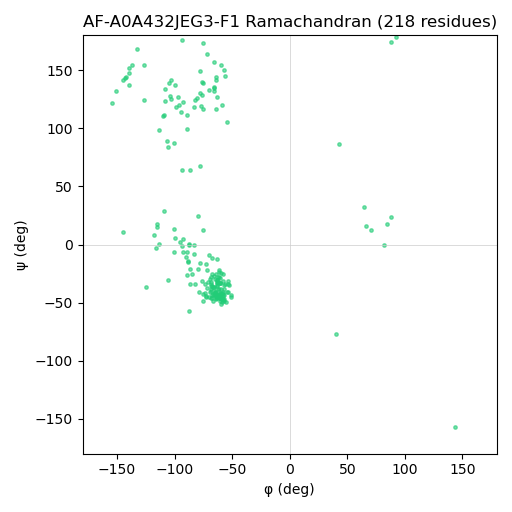 O O . THR A 1 191 ? 3.311 2.756 14.633 1.00 80.19 191 THR A O 1
ATOM 1459 N N . GLU A 1 192 ? 5.544 3.109 14.791 1.00 76.38 192 GLU A N 1
ATOM 1460 C CA . GLU A 1 192 ? 5.657 4.100 15.880 1.00 76.38 192 GLU A CA 1
ATOM 1461 C C . GLU A 1 192 ? 4.642 3.958 17.032 1.00 76.38 192 GLU A C 1
ATOM 1463 O O . GLU A 1 192 ? 4.981 3.508 18.122 1.00 76.38 192 GLU A O 1
ATOM 1468 N N . THR A 1 193 ? 3.396 4.381 16.812 1.00 80.81 193 THR A N 1
ATOM 1469 C CA . THR A 1 193 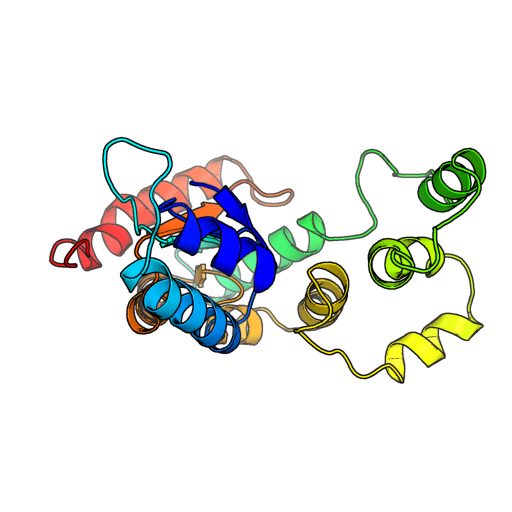? 2.383 4.592 17.850 1.00 80.81 193 THR A CA 1
ATOM 1470 C C . THR A 1 193 ? 1.463 3.404 18.109 1.00 80.81 193 THR A C 1
ATOM 1472 O O . THR A 1 193 ? 0.568 3.550 18.937 1.00 80.81 193 THR A O 1
ATOM 1475 N N . ILE A 1 194 ? 1.602 2.284 17.391 1.00 91.75 194 ILE A N 1
ATOM 1476 C CA . ILE A 1 194 ? 0.721 1.115 17.553 1.00 91.75 194 ILE A CA 1
ATOM 1477 C C . ILE A 1 194 ? 1.370 0.126 18.538 1.00 91.75 194 ILE A C 1
ATOM 1479 O O . ILE A 1 194 ? 2.425 -0.434 18.224 1.00 91.75 194 ILE A O 1
ATOM 1483 N N . PRO A 1 195 ? 0.775 -0.095 19.727 1.00 92.69 195 PRO A N 1
ATOM 1484 C CA . PRO A 1 195 ? 1.246 -1.081 20.695 1.00 92.69 195 PRO A CA 1
ATOM 1485 C C . PRO A 1 195 ? 1.310 -2.504 20.123 1.00 92.69 195 PRO A C 1
ATOM 1487 O O . PRO A 1 195 ? 0.534 -2.878 19.245 1.00 92.69 195 PRO A O 1
ATOM 1490 N N . HIS A 1 196 ? 2.241 -3.316 20.629 1.00 95.00 196 HIS A N 1
ATOM 1491 C CA . HIS A 1 196 ? 2.485 -4.663 20.105 1.00 95.00 196 HIS A CA 1
ATOM 1492 C C . HIS A 1 196 ? 1.262 -5.587 20.203 1.00 95.00 196 HIS A C 1
ATOM 1494 O O . HIS A 1 196 ? 0.972 -6.310 19.257 1.00 95.00 196 HIS A O 1
ATOM 1500 N N . ASP A 1 197 ? 0.535 -5.547 21.317 1.00 96.12 197 ASP A N 1
ATOM 1501 C CA . ASP A 1 197 ? -0.711 -6.291 21.515 1.00 96.12 197 ASP A CA 1
ATOM 1502 C C . ASP A 1 197 ? -1.763 -5.927 20.458 1.00 96.12 197 ASP A C 1
ATOM 1504 O O . ASP A 1 197 ? -2.333 -6.821 19.838 1.00 96.12 197 ASP A O 1
ATOM 1508 N N . GLN A 1 198 ? -1.930 -4.639 20.152 1.00 96.19 198 GLN A N 1
ATOM 1509 C CA . GLN A 1 198 ? -2.830 -4.190 19.085 1.00 96.19 198 GLN A CA 1
ATOM 1510 C C . GLN A 1 198 ? -2.368 -4.629 17.689 1.00 96.19 198 GLN A C 1
ATOM 1512 O O . GLN A 1 198 ? -3.198 -4.979 16.850 1.00 96.19 198 GLN A O 1
ATOM 1517 N N . VAL A 1 199 ? -1.056 -4.659 17.422 1.00 97.38 199 VAL A N 1
ATOM 1518 C CA . VAL A 1 199 ? -0.528 -5.238 16.172 1.00 97.38 199 VAL A CA 1
ATOM 1519 C C . VAL A 1 199 ? -0.907 -6.717 16.068 1.00 97.38 199 VAL A C 1
ATOM 1521 O O . VAL A 1 199 ? -1.365 -7.152 15.012 1.00 97.38 199 VAL A O 1
ATOM 1524 N N . MET A 1 200 ? -0.757 -7.486 17.149 1.00 97.94 200 MET A N 1
ATOM 1525 C CA . MET A 1 200 ? -1.107 -8.910 17.163 1.00 97.94 200 MET A CA 1
ATOM 1526 C C . MET A 1 200 ? -2.613 -9.137 16.973 1.00 97.94 200 MET A C 1
ATOM 1528 O O . MET A 1 200 ? -2.990 -10.015 16.199 1.00 97.94 200 MET A O 1
ATOM 1532 N N . GLU A 1 201 ? -3.467 -8.319 17.597 1.00 97.38 201 GLU A N 1
ATOM 1533 C CA . GLU A 1 201 ? -4.920 -8.348 17.371 1.00 97.38 201 GLU A CA 1
ATOM 1534 C C . GLU A 1 201 ? -5.281 -8.050 15.907 1.00 97.38 201 GLU A C 1
ATOM 1536 O O . GLU A 1 201 ? -6.095 -8.756 15.311 1.00 97.38 201 GLU A O 1
ATOM 1541 N N . SER A 1 202 ? -4.639 -7.048 15.296 1.00 98.19 202 SER A N 1
ATOM 1542 C CA . SER A 1 202 ? -4.825 -6.725 13.876 1.00 98.19 202 SER A CA 1
ATOM 1543 C C . SER A 1 202 ? -4.410 -7.891 12.974 1.00 98.19 202 SER A C 1
ATOM 1545 O O . SER A 1 202 ? -5.149 -8.250 12.059 1.00 98.19 202 SER A O 1
ATOM 1547 N N . ILE A 1 203 ? -3.259 -8.525 13.233 1.00 98.25 203 ILE A N 1
ATOM 1548 C CA . ILE A 1 203 ? -2.805 -9.712 12.484 1.00 98.25 203 ILE A CA 1
ATOM 1549 C C . ILE A 1 203 ? -3.828 -10.851 12.593 1.00 98.25 203 ILE A C 1
ATOM 1551 O O . ILE A 1 203 ? -4.124 -11.510 11.595 1.00 98.25 203 ILE A O 1
ATOM 1555 N N . GLU A 1 204 ? -4.392 -11.075 13.782 1.00 98.44 204 GLU A N 1
ATOM 1556 C CA . GLU A 1 204 ? -5.413 -12.100 13.999 1.00 98.44 204 GLU A CA 1
ATOM 1557 C C . GLU A 1 204 ? -6.696 -11.815 13.200 1.00 98.44 204 GLU A C 1
ATOM 1559 O O . GLU A 1 204 ? -7.212 -12.721 12.542 1.00 98.44 204 GLU A O 1
ATOM 1564 N N . LEU A 1 205 ? -7.177 -10.565 13.192 1.00 98.44 205 LEU A N 1
ATOM 1565 C CA . LEU A 1 205 ? -8.327 -10.143 12.380 1.00 98.44 205 LEU A CA 1
ATOM 1566 C C . LEU A 1 205 ? -8.054 -10.302 10.880 1.00 98.44 205 LEU A C 1
ATOM 1568 O O . LEU A 1 205 ? -8.889 -10.838 10.150 1.00 98.44 205 LEU A O 1
ATOM 1572 N N . TYR A 1 206 ? -6.861 -9.916 10.418 1.00 98.38 206 TYR A N 1
ATOM 1573 C CA . TYR A 1 206 ? -6.456 -10.130 9.031 1.00 98.38 206 TYR A CA 1
ATOM 1574 C C . TYR A 1 206 ? -6.498 -11.612 8.648 1.00 98.38 206 TYR A C 1
ATOM 1576 O O . TYR A 1 206 ? -7.058 -11.962 7.611 1.00 98.38 206 TYR A O 1
ATOM 1584 N N . GLY A 1 207 ? -5.940 -12.485 9.491 1.00 97.88 207 GLY A N 1
ATOM 1585 C CA . GLY A 1 207 ? -5.909 -13.926 9.248 1.00 97.88 207 GLY A CA 1
ATOM 1586 C C . GLY A 1 207 ? -7.287 -14.589 9.268 1.00 97.88 207 GLY A C 1
ATOM 1587 O O . GLY A 1 207 ? -7.530 -15.505 8.484 1.00 97.88 207 GLY A O 1
ATOM 1588 N N . LYS A 1 208 ? -8.189 -14.140 10.147 1.00 98.06 208 LYS A N 1
ATOM 1589 C CA . LYS A 1 208 ? -9.517 -14.748 10.324 1.00 98.06 208 LYS A CA 1
ATOM 1590 C C . LYS A 1 208 ? -10.577 -14.215 9.370 1.00 98.06 208 LYS A C 1
ATOM 1592 O O . LYS A 1 208 ? -11.466 -14.975 8.998 1.00 98.06 208 LYS A O 1
ATOM 1597 N N . GLU A 1 209 ? -10.510 -12.937 9.012 1.00 98.25 209 GLU A N 1
ATOM 1598 C CA . GLU A 1 209 ? -11.634 -12.248 8.367 1.00 98.25 209 GLU A CA 1
ATOM 1599 C C . GLU A 1 209 ? -11.257 -11.596 7.034 1.00 98.25 209 GLU A C 1
ATOM 1601 O O . GLU A 1 209 ? -12.048 -11.644 6.097 1.00 98.25 209 GLU A O 1
ATOM 1606 N N . VAL A 1 210 ? -10.048 -11.037 6.903 1.00 97.94 210 VAL A N 1
ATOM 1607 C CA . VAL A 1 210 ? -9.658 -10.300 5.686 1.00 97.94 210 VAL A CA 1
ATOM 1608 C C . VAL A 1 210 ? -9.069 -11.217 4.617 1.00 97.94 210 VAL A C 1
ATOM 1610 O O . VAL A 1 210 ? -9.585 -11.266 3.507 1.00 97.94 210 VAL A O 1
ATOM 1613 N N . ILE A 1 211 ? -8.007 -11.966 4.928 1.00 96.88 211 ILE A N 1
ATOM 1614 C CA . ILE A 1 211 ? -7.318 -12.848 3.968 1.00 96.88 211 ILE A CA 1
ATOM 1615 C C . ILE A 1 211 ? -8.272 -13.892 3.357 1.00 96.88 211 ILE A C 1
ATOM 1617 O O . ILE A 1 211 ? -8.235 -14.065 2.137 1.00 96.88 211 ILE A O 1
ATOM 1621 N N . PRO A 1 212 ? -9.173 -14.548 4.123 1.00 97.00 212 PRO A N 1
ATOM 1622 C CA . PRO A 1 212 ? -10.125 -15.500 3.549 1.00 97.00 212 PRO A CA 1
ATOM 1623 C C . PRO A 1 212 ? -11.060 -14.903 2.488 1.00 97.00 212 PRO A C 1
ATOM 1625 O O . PRO A 1 212 ? -11.519 -15.636 1.616 1.00 97.00 212 PRO A O 1
ATOM 1628 N N . ALA A 1 213 ? -11.312 -13.588 2.507 1.00 96.00 213 ALA A N 1
ATOM 1629 C CA . ALA A 1 213 ? -12.139 -12.919 1.499 1.00 96.00 213 ALA A CA 1
ATOM 1630 C C . ALA A 1 213 ? -11.498 -12.885 0.095 1.00 96.00 213 ALA A C 1
ATOM 1632 O O . ALA A 1 213 ? -12.189 -12.567 -0.872 1.00 96.00 213 ALA A O 1
ATOM 1633 N N . PHE A 1 214 ? -10.210 -13.232 -0.016 1.00 93.94 214 PHE A N 1
ATOM 1634 C CA . PHE A 1 214 ? -9.434 -13.278 -1.260 1.00 93.94 214 PHE A CA 1
ATOM 1635 C C . PHE A 1 214 ? -8.978 -14.702 -1.622 1.00 93.94 214 PHE A C 1
ATOM 1637 O O . PHE A 1 214 ? -8.102 -14.871 -2.463 1.00 93.94 214 PHE A O 1
ATOM 1644 N N . ALA A 1 215 ? -9.552 -15.746 -1.010 1.00 87.38 215 ALA A N 1
ATOM 1645 C CA . ALA A 1 215 ? -9.141 -17.135 -1.256 1.00 87.38 215 ALA A CA 1
ATOM 1646 C C . ALA A 1 215 ? -9.301 -17.583 -2.724 1.00 87.38 215 ALA A C 1
ATOM 1648 O O . ALA A 1 215 ? -8.534 -18.421 -3.193 1.00 87.38 215 ALA A O 1
ATOM 1649 N N . ASP A 1 216 ? -10.264 -17.001 -3.444 1.00 83.62 216 ASP A N 1
ATOM 1650 C CA . ASP A 1 216 ? -10.513 -17.265 -4.867 1.00 83.62 216 ASP A CA 1
ATOM 1651 C C . ASP A 1 216 ? -9.831 -16.245 -5.799 1.00 83.62 216 ASP A C 1
ATOM 1653 O O . ASP A 1 216 ? -10.013 -16.304 -7.021 1.00 83.62 216 ASP A O 1
ATOM 1657 N N . ALA A 1 217 ? -9.070 -15.290 -5.248 1.00 73.75 217 ALA A N 1
ATOM 1658 C CA . ALA A 1 217 ? -8.360 -14.300 -6.046 1.00 73.75 217 ALA A CA 1
ATOM 1659 C C . ALA A 1 217 ? -7.331 -15.013 -6.931 1.00 73.75 217 ALA A C 1
ATOM 1661 O O . ALA A 1 217 ? -6.519 -15.821 -6.469 1.00 73.75 217 ALA A O 1
ATOM 1662 N N . LYS A 1 218 ? -7.384 -14.742 -8.236 1.00 59.22 218 LYS A N 1
ATOM 1663 C CA . LYS A 1 218 ? -6.408 -15.296 -9.170 1.00 59.22 218 LYS A CA 1
ATOM 1664 C C . LYS A 1 218 ? -5.108 -14.531 -8.999 1.00 59.22 218 LYS A C 1
ATOM 1666 O O . LYS A 1 218 ? -5.059 -13.339 -9.278 1.00 59.22 218 LYS A O 1
ATOM 1671 N N . VAL A 1 219 ? -4.070 -15.238 -8.577 1.00 57.94 219 VAL A N 1
ATOM 1672 C CA . VAL A 1 219 ? -2.693 -14.762 -8.701 1.00 57.94 219 VAL A CA 1
ATOM 1673 C C . VAL A 1 219 ? -2.413 -14.650 -10.203 1.00 57.94 219 VAL A C 1
ATOM 1675 O O . VAL A 1 219 ? -2.570 -15.652 -10.909 1.00 57.94 219 VAL A O 1
ATOM 1678 N N . ALA A 1 220 ? -2.157 -13.428 -10.684 1.00 51.31 220 ALA A N 1
ATOM 1679 C CA . ALA A 1 220 ? -1.866 -13.149 -12.091 1.00 51.31 220 ALA A CA 1
ATOM 1680 C C . ALA A 1 220 ? -0.594 -13.870 -12.555 1.00 51.31 220 ALA A C 1
ATOM 1682 O O . ALA A 1 220 ? 0.333 -14.019 -11.723 1.00 51.31 220 ALA A O 1
#

Radius of gyration: 19.1 Å; Cα contacts (8 Å, |Δi|>4): 322; chains: 1; bounding box: 44×51×46 Å

Solvent-accessible surface area (backbone atoms only — not comparable to full-atom values): 12068 Å² total; per-residue (Å²): 108,43,82,32,76,46,69,70,52,38,42,50,27,13,35,35,21,35,13,40,32,34,71,53,74,45,42,46,78,61,45,31,56,51,42,48,53,25,63,60,40,36,77,72,40,62,46,80,52,100,58,72,37,84,52,33,34,35,46,35,46,28,32,46,32,92,49,40,66,63,18,17,45,52,36,42,50,17,50,42,60,65,71,40,88,85,37,85,92,48,64,93,48,82,58,60,59,45,57,48,36,55,76,66,76,49,76,56,81,95,44,42,80,78,49,41,74,56,73,58,74,82,55,80,78,52,62,57,51,66,70,67,64,63,82,46,70,81,70,38,77,64,42,32,49,60,60,56,64,77,53,53,38,64,61,34,25,76,38,41,34,26,38,28,6,19,53,70,48,32,44,55,34,51,48,54,43,46,77,41,66,42,76,38,79,44,74,48,45,86,38,87,75,51,52,69,70,58,42,52,51,16,51,50,48,38,65,72,55,31,55,62,76,49,72,85,60,77,83,126